Protein AF-A0A9D0YS64-F1 (afdb_monomer_lite)

Radius of gyration: 30.21 Å; chains: 1; bounding box: 90×38×91 Å

Organism: NCBI:txid2840780

Sequence (295 aa):
MKVIPRKLVALCPLLLLLLLTPKAHANMAAPANPDVGTAITFENNQELAVTSEVLDITVKGAKAEIVATYTMENTTDQQVVTSSMFLSPNVEAGNVTVLVDGQEVPVVVESYTLGDVTQIDTQDWQYVVLDGEAADVGQGQTVDTILFALEFEPHQQYDVVVSYIYRLGGYPDYDYNVKRGTLEYYLRPAALWKDFSNLTINLHLDEDMPVLQDSNLEFEKVAPRTYQYVSDTLPEENLRIEVDQSWWQELLGFFQNPYLAVYVMYFVPVIVVVVACVGGVIWMVRRMARRNKRL

Secondary structure (DSSP, 8-state):
--PPPS-SSTTHHHHHHTT---------PPPSS-----EEEETTTTTEEEEEEEEEEEEETTEEEEEEEEEEEE-SSS-EEEEEEEEESSB-TT--EEEETTEE---EEEEEEGGG--S--TT-TT---SSSS-----TT-EEEEEEEEEEE-TT-EEEEEEEEEEEPEESTT-SSS--EEEEEE--GGGGGSS-EEEEEEEEE--SSS-EEEEESS--EEEETTEEEEEESS--SS-EEEEEE--HHHHHHHHHH-TTHHHHHHHHHHHHHHHHHHHHHHHHHHHHHHHHHT--

pLDDT: mean 74.77, std 19.03, range [28.25, 97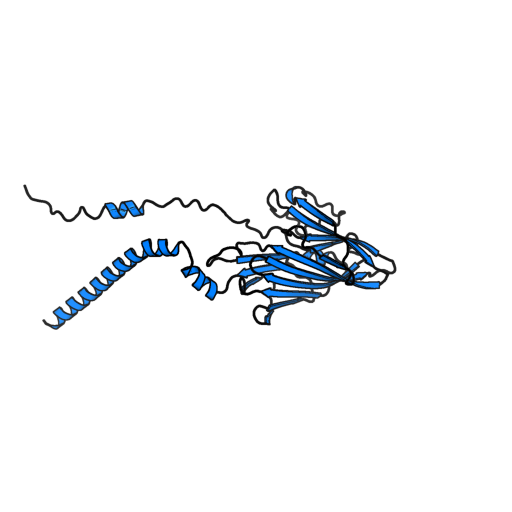.62]

Foldseek 3Di:
DDDDDPDDDPPPPVVVVVPPDPPPPPPDPFDPDLQDAKDKWKLCQEQKFFAEWEWEWADDQQKIKIKIKTKMWGQDQAKDKIKMKIKDFAFPPPFKFKAWQNHTFDKDKDKDFLVVCPDDPPNDRHDDPPDVPSPPSDGGGIIIMIMTMDIDHHGDIGMIMMIGMHGFGDASVDPFLDHKGKHWHALCSSVSHNDYFKYKYKFAYDQSFQDFPDKPADWDDPDRSITMDIDRDGDPDTIMTMTHHDPVRNVVRCVVDPCNVVCCVPVVVVVVVVCCVVVVVVVVVVVVVVVVVVD

Structure (mmCIF, N/CA/C/O backbone):
data_AF-A0A9D0YS64-F1
#
_entry.id   AF-A0A9D0YS64-F1
#
loop_
_atom_site.group_PDB
_atom_site.id
_atom_site.type_symbol
_atom_site.label_atom_id
_atom_site.label_alt_id
_atom_site.label_comp_id
_atom_site.label_asym_id
_atom_site.label_entity_id
_atom_site.label_seq_id
_atom_site.pdbx_PDB_ins_code
_atom_site.Cartn_x
_atom_site.Cartn_y
_atom_site.Cartn_z
_atom_site.occupancy
_atom_site.B_iso_or_equiv
_atom_site.auth_seq_id
_atom_site.auth_comp_id
_atom_site.auth_asym_id
_atom_site.auth_atom_id
_atom_site.pdbx_PDB_model_num
ATOM 1 N N . MET A 1 1 ? 69.508 12.550 -49.351 1.00 37.84 1 MET A N 1
ATOM 2 C CA . MET A 1 1 ? 68.112 12.843 -48.956 1.00 37.84 1 MET A CA 1
ATOM 3 C C . MET A 1 1 ? 67.198 11.768 -49.528 1.00 37.84 1 MET A C 1
ATOM 5 O O . MET A 1 1 ? 66.977 11.753 -50.730 1.00 37.84 1 MET A O 1
ATOM 9 N N . LYS A 1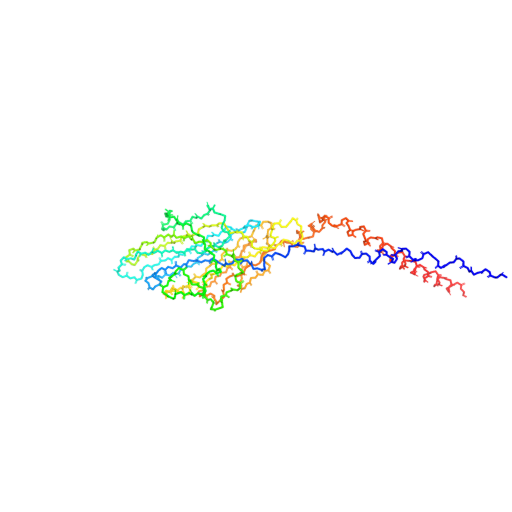 2 ? 66.735 10.822 -48.701 1.00 35.84 2 LYS A N 1
ATOM 10 C CA . LYS A 1 2 ? 65.724 9.822 -49.082 1.00 35.84 2 LYS A CA 1
ATOM 11 C C . LYS A 1 2 ? 64.439 10.138 -48.322 1.00 35.84 2 LYS A C 1
ATOM 13 O O . LYS A 1 2 ? 64.455 10.279 -47.106 1.00 35.84 2 LYS A O 1
ATOM 18 N N . VAL A 1 3 ? 63.374 10.324 -49.089 1.00 44.53 3 VAL A N 1
ATOM 19 C CA . VAL A 1 3 ? 62.043 10.751 -48.660 1.00 44.53 3 VAL A CA 1
ATOM 20 C C . VAL A 1 3 ? 61.354 9.593 -47.938 1.00 44.53 3 VAL A C 1
ATOM 22 O O . VAL A 1 3 ? 61.145 8.533 -48.522 1.00 44.53 3 VAL A O 1
ATOM 25 N N . ILE A 1 4 ? 61.021 9.800 -46.664 1.00 42.84 4 ILE A N 1
ATOM 26 C CA . ILE A 1 4 ? 60.185 8.903 -45.856 1.00 42.84 4 ILE A CA 1
ATOM 27 C C . ILE A 1 4 ? 58.713 9.150 -46.251 1.00 42.84 4 ILE A C 1
ATOM 29 O O . ILE A 1 4 ? 58.318 10.307 -46.426 1.00 42.84 4 ILE A O 1
ATOM 33 N N . PRO A 1 5 ? 57.891 8.104 -46.456 1.00 43.19 5 PRO A N 1
ATOM 34 C CA . PRO A 1 5 ? 56.574 8.242 -47.070 1.00 43.19 5 PRO A CA 1
ATOM 35 C C . PRO A 1 5 ? 55.547 8.933 -46.156 1.00 43.19 5 PRO A C 1
ATOM 37 O O . PRO A 1 5 ? 55.308 8.533 -45.018 1.00 43.19 5 PRO A O 1
ATOM 40 N N . ARG A 1 6 ? 54.862 9.936 -46.720 1.00 47.12 6 ARG A N 1
ATOM 41 C CA . ARG A 1 6 ? 53.655 10.598 -46.191 1.00 47.12 6 ARG A CA 1
ATOM 42 C C . ARG A 1 6 ? 52.454 9.635 -46.170 1.00 47.12 6 ARG A C 1
ATOM 44 O O . ARG A 1 6 ? 51.570 9.765 -47.007 1.00 47.12 6 ARG A O 1
ATOM 51 N N . LYS A 1 7 ? 52.399 8.661 -45.257 1.00 44.47 7 LYS A N 1
ATOM 52 C CA . LYS A 1 7 ? 51.166 7.880 -44.982 1.00 44.47 7 LYS A CA 1
ATOM 53 C C . LYS A 1 7 ? 51.023 7.442 -43.517 1.00 44.47 7 LYS A C 1
ATOM 55 O O . LYS A 1 7 ? 50.553 6.342 -43.262 1.00 44.47 7 LYS A O 1
ATOM 60 N N . LEU A 1 8 ? 51.400 8.283 -42.548 1.00 44.66 8 LEU A N 1
ATOM 61 C CA . LEU A 1 8 ? 51.211 7.926 -41.130 1.00 44.66 8 LEU A CA 1
ATOM 62 C C . LEU A 1 8 ? 50.774 9.061 -40.187 1.00 44.66 8 LEU A C 1
ATOM 64 O O . LEU A 1 8 ? 50.845 8.893 -38.979 1.00 44.66 8 LEU A O 1
ATOM 68 N N . VAL A 1 9 ? 50.313 10.209 -40.697 1.00 48.38 9 VAL A N 1
ATOM 69 C CA . VAL A 1 9 ? 50.021 11.382 -39.835 1.00 48.38 9 VAL A CA 1
ATOM 70 C C . VAL A 1 9 ? 48.518 11.664 -39.661 1.00 48.38 9 VAL A C 1
ATOM 72 O O . VAL A 1 9 ? 48.130 12.495 -38.852 1.00 48.38 9 VAL A O 1
ATOM 75 N N . ALA A 1 10 ? 47.629 10.933 -40.337 1.00 48.06 10 ALA A N 1
ATOM 76 C CA . ALA A 1 10 ? 46.192 11.239 -40.327 1.00 48.06 10 ALA A CA 1
ATOM 77 C C . ALA A 1 10 ? 45.352 10.450 -39.296 1.00 48.06 10 ALA A C 1
ATOM 79 O O . ALA A 1 10 ? 44.136 10.406 -39.439 1.00 48.06 10 ALA A O 1
ATOM 80 N N . LEU A 1 11 ? 45.960 9.820 -38.279 1.00 45.41 11 LEU A N 1
ATOM 81 C CA . LEU A 1 11 ? 45.221 9.005 -37.294 1.00 45.41 11 LEU A CA 1
ATOM 82 C C . LEU A 1 11 ? 45.101 9.632 -35.890 1.00 45.41 11 LEU A C 1
ATOM 84 O O . LEU A 1 11 ? 44.469 9.046 -35.019 1.00 45.41 11 LEU A O 1
ATOM 88 N N . CYS A 1 12 ? 45.696 10.805 -35.653 1.00 47.75 12 CYS A N 1
ATOM 89 C CA . CYS A 1 12 ? 45.813 11.367 -34.301 1.00 47.75 12 CYS A CA 1
ATOM 90 C C . CYS A 1 12 ? 44.667 12.286 -33.807 1.00 47.75 12 CYS A C 1
ATOM 92 O O . CYS A 1 12 ? 44.491 12.358 -32.594 1.00 47.75 12 CYS A O 1
ATOM 94 N N . PRO A 1 13 ? 43.843 12.966 -34.639 1.00 49.25 13 PRO A N 1
ATOM 95 C CA . PRO A 1 13 ? 42.818 13.856 -34.082 1.00 49.25 13 PRO A CA 1
ATOM 96 C C . PRO A 1 13 ? 41.557 13.113 -33.608 1.00 49.25 13 PRO A C 1
ATOM 98 O O . PRO A 1 13 ? 40.847 13.623 -32.749 1.00 49.25 13 PRO A O 1
ATOM 101 N N . LEU A 1 14 ? 41.289 11.898 -34.109 1.00 46.91 14 LEU A N 1
ATOM 102 C CA . LEU A 1 14 ? 40.100 11.123 -33.724 1.00 46.91 14 LEU A CA 1
ATOM 103 C C . LEU A 1 14 ? 40.270 10.414 -32.366 1.00 46.91 14 LEU A C 1
ATOM 105 O O . LEU A 1 14 ? 39.301 10.246 -31.634 1.00 46.91 14 LEU A O 1
ATOM 109 N N . LEU A 1 15 ? 41.505 10.037 -32.009 1.00 48.47 15 LEU A N 1
ATOM 110 C CA . LEU A 1 15 ? 41.805 9.365 -30.739 1.00 48.47 15 LEU A CA 1
ATOM 111 C C . LEU A 1 15 ? 41.743 10.332 -29.539 1.00 48.47 15 LEU A C 1
ATOM 113 O O . LEU A 1 15 ? 41.432 9.911 -28.431 1.00 48.47 15 LEU A O 1
ATOM 117 N N . LEU A 1 16 ? 41.996 11.629 -29.761 1.00 46.50 16 LEU A N 1
ATOM 118 C CA . LEU A 1 16 ? 41.930 12.653 -28.710 1.00 46.50 16 LEU A CA 1
ATOM 119 C C . LEU A 1 16 ? 40.485 13.048 -28.349 1.00 46.50 16 LEU A C 1
ATOM 121 O O . LEU A 1 16 ? 40.222 13.413 -27.208 1.00 46.50 16 LEU A O 1
ATOM 125 N N . LEU A 1 17 ? 39.545 12.933 -29.294 1.00 49.62 17 LEU A N 1
ATOM 126 C CA . LEU A 1 17 ? 38.114 13.191 -29.071 1.00 49.62 17 LEU A CA 1
ATOM 127 C C . LEU A 1 17 ? 37.427 12.094 -28.236 1.00 49.62 17 LEU A C 1
ATOM 129 O O . LEU A 1 17 ? 36.426 12.372 -27.588 1.00 49.62 17 LEU A O 1
ATOM 133 N N . LEU A 1 18 ? 37.992 10.881 -28.190 1.00 48.09 18 LEU A N 1
ATOM 134 C CA . LEU A 1 18 ? 37.511 9.766 -27.357 1.00 48.09 18 LEU A CA 1
ATOM 135 C C . LEU A 1 18 ? 37.956 9.856 -25.885 1.00 48.09 18 LEU A C 1
ATOM 137 O O . LEU A 1 18 ? 37.444 9.115 -25.052 1.00 48.09 18 LEU A O 1
ATOM 141 N N . LEU A 1 19 ? 38.892 10.754 -25.554 1.00 46.44 19 LEU A N 1
ATOM 142 C CA . LEU A 1 19 ? 39.379 10.967 -24.182 1.00 46.44 19 LEU A CA 1
ATOM 143 C C . LEU A 1 19 ? 38.626 12.081 -23.438 1.00 46.44 19 LEU A C 1
ATOM 145 O O . LEU A 1 19 ? 38.866 12.300 -22.252 1.00 46.44 19 LEU A O 1
ATOM 149 N N . LEU A 1 20 ? 37.696 12.768 -24.104 1.00 45.28 20 LEU A N 1
ATOM 150 C CA . LEU A 1 20 ? 36.768 13.694 -23.462 1.00 45.28 20 LEU A CA 1
ATOM 151 C C . LEU A 1 20 ? 35.551 12.907 -22.971 1.00 45.28 20 LEU A C 1
ATOM 153 O O . LEU A 1 20 ? 34.475 12.976 -23.556 1.00 45.28 20 LEU A O 1
ATOM 157 N N . THR A 1 21 ? 35.714 12.139 -21.895 1.00 47.59 21 THR A N 1
ATOM 158 C CA . THR A 1 21 ? 34.555 11.668 -21.130 1.00 47.59 21 THR A CA 1
ATOM 159 C C . THR A 1 21 ? 33.897 12.902 -20.511 1.00 47.59 21 THR A C 1
ATOM 161 O O . THR A 1 21 ? 34.542 13.547 -19.674 1.00 47.59 21 THR A O 1
ATOM 164 N N . PRO A 1 22 ? 32.658 13.284 -20.871 1.00 44.75 22 PRO A N 1
ATOM 165 C CA . PRO A 1 22 ? 31.942 14.229 -20.037 1.00 44.75 22 PRO A CA 1
ATOM 166 C C . PRO A 1 22 ? 31.836 13.587 -18.652 1.00 44.75 22 PRO A C 1
ATOM 168 O O . PRO A 1 22 ? 31.345 12.465 -18.519 1.00 44.75 22 PRO A O 1
ATOM 171 N N . LYS A 1 23 ? 32.334 14.271 -17.616 1.00 37.97 23 LYS A N 1
ATOM 172 C CA . LYS A 1 23 ? 31.928 13.962 -16.246 1.00 37.97 23 LYS A CA 1
ATOM 173 C C . LYS A 1 23 ? 30.443 14.291 -16.172 1.00 37.97 23 LYS A C 1
ATOM 175 O O . LYS A 1 23 ? 30.070 15.432 -15.918 1.00 37.97 23 LYS A O 1
ATOM 180 N N . ALA A 1 24 ? 29.605 13.313 -16.495 1.00 35.53 24 ALA A N 1
ATOM 181 C CA . ALA A 1 24 ? 28.194 13.380 -16.193 1.00 35.53 24 ALA A CA 1
ATOM 182 C C . ALA A 1 24 ? 28.091 13.389 -14.667 1.00 35.53 24 ALA A C 1
ATOM 184 O O . ALA A 1 24 ? 28.320 12.378 -14.007 1.00 35.53 24 ALA A O 1
ATOM 185 N N . HIS A 1 25 ? 27.822 14.561 -14.103 1.00 36.47 25 HIS A N 1
ATOM 186 C CA . HIS A 1 25 ? 27.234 14.635 -12.781 1.00 36.47 25 HIS A CA 1
ATOM 187 C C . HIS A 1 25 ? 25.803 14.118 -12.934 1.00 36.47 25 HIS A C 1
ATOM 189 O O . HIS A 1 25 ? 24.926 14.849 -13.387 1.00 36.47 25 HIS A O 1
ATOM 195 N N . ALA A 1 26 ? 25.586 12.837 -12.641 1.00 28.25 26 ALA A N 1
ATOM 196 C CA . ALA A 1 26 ? 24.250 12.337 -12.362 1.00 28.25 26 ALA A CA 1
ATOM 197 C C . ALA A 1 26 ? 23.851 12.915 -11.000 1.00 28.25 26 ALA A C 1
ATOM 199 O O . ALA A 1 26 ? 24.221 12.389 -9.954 1.00 28.25 26 ALA A O 1
ATOM 200 N N . ASN A 1 27 ? 23.195 14.071 -11.025 1.00 36.97 27 ASN A N 1
ATOM 201 C CA . ASN A 1 27 ? 22.468 14.576 -9.872 1.00 36.97 27 ASN A CA 1
ATOM 202 C C . ASN A 1 27 ? 21.073 13.943 -9.887 1.00 36.97 27 ASN A C 1
ATOM 204 O O . ASN A 1 27 ? 20.483 13.809 -10.956 1.00 36.97 27 ASN A O 1
ATOM 208 N N . MET A 1 28 ? 20.573 13.643 -8.686 1.00 28.25 28 MET A N 1
ATOM 209 C CA . MET A 1 28 ? 19.304 12.983 -8.345 1.00 28.25 28 MET A CA 1
ATOM 210 C C . MET A 1 28 ? 19.379 11.453 -8.299 1.00 28.25 28 MET A C 1
ATOM 212 O O . MET A 1 28 ? 18.802 10.748 -9.118 1.00 28.25 28 MET A O 1
ATOM 216 N N . ALA A 1 29 ? 20.057 10.936 -7.269 1.00 33.53 29 ALA A N 1
ATOM 217 C CA . ALA A 1 29 ? 19.577 9.710 -6.643 1.00 33.53 29 ALA A CA 1
ATOM 218 C C . ALA A 1 29 ? 18.178 10.016 -6.078 1.00 33.53 29 ALA A C 1
ATOM 220 O O . ALA A 1 29 ? 18.026 10.985 -5.331 1.00 33.53 29 ALA A O 1
ATOM 221 N N . ALA A 1 30 ? 17.164 9.265 -6.504 1.00 40.69 30 ALA A N 1
ATOM 222 C CA . ALA A 1 30 ? 15.847 9.300 -5.876 1.00 40.69 30 ALA A CA 1
ATOM 223 C C . ALA A 1 30 ? 15.961 8.821 -4.412 1.00 40.69 30 ALA A C 1
ATOM 225 O O . ALA A 1 30 ? 16.895 8.065 -4.113 1.00 40.69 30 ALA A O 1
ATOM 226 N N . PRO A 1 31 ? 15.056 9.238 -3.505 1.00 42.88 31 PRO A N 1
ATOM 227 C CA . PRO A 1 31 ? 14.930 8.604 -2.194 1.00 42.88 31 PRO A CA 1
ATOM 228 C C . PRO A 1 31 ? 14.814 7.087 -2.384 1.00 42.88 31 PRO A C 1
ATOM 230 O O . PRO A 1 31 ? 14.070 6.627 -3.250 1.00 42.88 31 PRO A O 1
ATOM 233 N N . ALA A 1 32 ? 15.634 6.325 -1.658 1.00 40.97 32 ALA A N 1
ATOM 234 C CA . ALA A 1 32 ? 15.800 4.891 -1.890 1.00 40.97 32 ALA A CA 1
ATOM 235 C C . ALA A 1 32 ? 14.594 4.059 -1.432 1.00 40.97 32 ALA A C 1
ATOM 237 O O . ALA A 1 32 ? 14.405 2.962 -1.949 1.00 40.97 32 ALA A O 1
ATOM 238 N N . ASN A 1 33 ? 13.786 4.583 -0.509 1.00 51.97 33 ASN A N 1
ATOM 239 C CA . ASN A 1 33 ? 12.656 3.874 0.067 1.00 51.97 33 ASN A CA 1
ATOM 240 C C . ASN A 1 33 ? 11.353 4.611 -0.274 1.00 51.97 33 ASN A C 1
ATOM 242 O O . ASN A 1 33 ? 11.336 5.844 -0.293 1.00 51.97 33 ASN A O 1
ATOM 246 N N . PRO A 1 34 ? 10.261 3.896 -0.587 1.00 50.53 34 PRO A N 1
ATOM 247 C CA . PRO A 1 34 ? 8.929 4.477 -0.505 1.00 50.53 34 PRO A CA 1
ATOM 248 C C . PRO A 1 34 ? 8.700 4.812 0.970 1.00 50.53 34 PRO A C 1
ATOM 250 O O . PRO A 1 34 ? 8.520 3.942 1.813 1.00 50.53 34 PRO A O 1
ATOM 253 N N . ASP A 1 35 ? 8.872 6.086 1.290 1.00 55.19 35 ASP A N 1
ATOM 254 C CA . ASP A 1 35 ? 9.015 6.535 2.664 1.00 55.19 35 ASP A CA 1
ATOM 255 C C . ASP A 1 35 ? 7.736 6.227 3.464 1.00 55.19 35 ASP A C 1
ATOM 257 O O . ASP A 1 35 ? 6.720 6.884 3.269 1.00 55.19 35 ASP A O 1
ATOM 261 N N . VAL A 1 36 ? 7.854 5.230 4.360 1.00 53.31 36 VAL A N 1
ATOM 262 C CA . VAL A 1 36 ? 7.018 4.904 5.537 1.00 53.31 36 VAL A CA 1
ATOM 263 C C . VAL A 1 36 ? 5.635 4.335 5.205 1.00 53.31 36 VAL A C 1
ATOM 265 O O . VAL A 1 36 ? 4.771 5.057 4.765 1.00 53.31 36 VAL A O 1
ATOM 268 N N . GLY A 1 37 ? 5.364 3.053 5.453 1.00 53.59 37 GLY A N 1
ATOM 269 C CA . GLY A 1 37 ? 4.057 2.429 5.156 1.00 53.59 37 GLY A CA 1
ATOM 270 C C . GLY A 1 37 ? 2.832 2.996 5.912 1.00 53.59 37 GLY A C 1
ATOM 271 O O . GLY A 1 37 ? 2.940 3.830 6.810 1.00 53.59 37 GLY A O 1
ATOM 272 N N . THR A 1 38 ? 1.640 2.500 5.564 1.00 59.66 38 THR A N 1
ATOM 273 C CA . THR A 1 38 ? 0.318 2.938 6.080 1.00 59.66 38 THR A CA 1
ATOM 274 C C . THR A 1 38 ? -0.363 1.887 6.968 1.00 59.66 38 THR A C 1
ATOM 276 O O . THR A 1 38 ? -0.262 0.710 6.635 1.00 59.66 38 THR A O 1
ATOM 279 N N . ALA A 1 39 ? -1.080 2.272 8.038 1.00 61.22 39 ALA A N 1
ATOM 280 C CA . ALA A 1 39 ? -1.885 1.359 8.886 1.00 61.22 39 ALA A CA 1
ATOM 281 C C . ALA A 1 39 ? -2.755 2.076 9.940 1.00 61.22 39 ALA A C 1
ATOM 283 O O . ALA A 1 39 ? -2.408 3.186 10.334 1.00 61.22 39 ALA A O 1
ATOM 284 N N . ILE A 1 40 ? -3.821 1.437 10.466 1.00 59.88 40 ILE A N 1
ATOM 285 C CA . ILE A 1 40 ? -4.561 1.943 11.650 1.00 59.88 40 ILE A CA 1
ATOM 286 C C . ILE A 1 40 ? -4.032 1.330 12.970 1.00 59.88 40 ILE A C 1
ATOM 288 O O . ILE A 1 40 ? -3.778 0.126 13.037 1.00 59.88 40 ILE A O 1
ATOM 292 N N . THR A 1 41 ? -3.925 2.142 14.030 1.00 65.62 41 THR A N 1
ATOM 293 C CA . THR A 1 41 ? -3.677 1.763 15.437 1.00 65.62 41 THR A CA 1
ATOM 294 C C . THR A 1 41 ? -4.732 2.364 16.393 1.00 65.62 41 THR A C 1
ATOM 296 O O . THR A 1 41 ? -5.380 3.359 16.055 1.00 65.62 41 THR A O 1
ATOM 299 N N . PHE A 1 42 ? -4.930 1.767 17.585 1.00 63.94 42 PHE A N 1
ATOM 300 C CA . PHE A 1 42 ? -5.968 2.168 18.559 1.00 63.94 42 PHE A CA 1
ATOM 301 C C . PHE A 1 42 ? -5.466 2.121 19.997 1.00 63.94 42 PHE A C 1
ATOM 303 O O . PHE A 1 42 ? -4.553 1.371 20.340 1.00 63.94 42 PHE A O 1
ATOM 310 N N . GLU A 1 43 ? -6.130 2.882 20.862 1.00 59.41 43 GLU A N 1
ATOM 311 C CA . GLU A 1 43 ? -5.865 2.886 22.301 1.00 59.41 43 GLU A CA 1
ATOM 312 C C . GLU A 1 43 ? -6.271 1.566 22.981 1.00 59.41 43 GLU A C 1
ATOM 314 O O . GLU A 1 43 ? -5.541 1.060 23.833 1.00 59.41 43 GLU A O 1
ATOM 319 N N . ASN A 1 44 ? -7.381 0.947 22.553 1.00 60.47 44 ASN A N 1
ATOM 320 C CA . ASN A 1 44 ? -7.979 -0.226 23.210 1.00 60.47 44 ASN A CA 1
ATOM 321 C C . ASN A 1 44 ? -7.954 -1.508 22.344 1.00 60.47 44 ASN A C 1
ATOM 323 O O . ASN A 1 44 ? -8.969 -2.191 22.190 1.00 60.47 44 ASN A O 1
ATOM 327 N N . ASN A 1 45 ? -6.784 -1.890 21.816 1.00 64.94 45 ASN A N 1
ATOM 328 C CA . ASN A 1 45 ? -6.599 -3.041 20.897 1.00 64.94 45 ASN A CA 1
ATOM 329 C C . ASN A 1 45 ? -7.059 -4.415 21.438 1.00 64.94 45 ASN A C 1
ATOM 331 O O . ASN A 1 45 ? -7.147 -5.385 20.687 1.00 64.94 45 ASN A O 1
ATOM 335 N N . GLN A 1 46 ? -7.300 -4.523 22.749 1.00 71.12 46 GLN A N 1
ATOM 336 C CA . GLN A 1 46 ? -7.728 -5.756 23.423 1.00 71.12 46 GLN A CA 1
ATOM 337 C C . GLN A 1 46 ? -9.256 -5.871 23.570 1.00 71.12 46 GLN A C 1
ATOM 339 O O . GLN A 1 46 ? -9.763 -6.949 23.886 1.00 71.12 46 GLN A O 1
ATOM 344 N N . GLU A 1 47 ? -9.991 -4.773 23.379 1.00 77.81 47 GLU A N 1
ATOM 345 C CA . GLU A 1 47 ? -11.453 -4.721 23.532 1.00 77.81 47 GLU A CA 1
ATOM 346 C C . GLU A 1 47 ? -12.167 -4.880 22.182 1.00 77.81 47 GLU A C 1
ATOM 348 O O . GLU A 1 47 ? -13.239 -5.491 22.103 1.00 77.81 47 GLU A O 1
ATOM 353 N N . LEU A 1 48 ? -11.526 -4.400 21.114 1.00 81.00 48 LEU A N 1
ATOM 354 C CA . LEU A 1 48 ? -12.001 -4.486 19.738 1.00 81.00 48 LEU A CA 1
ATOM 355 C C . LEU A 1 48 ? -11.276 -5.598 18.968 1.00 81.00 48 LEU A C 1
ATOM 357 O O . LEU A 1 48 ? -10.074 -5.808 19.135 1.00 81.00 48 LEU A O 1
ATOM 361 N N . ALA A 1 49 ? -12.009 -6.290 18.100 1.00 82.69 49 ALA A N 1
ATOM 362 C CA . ALA A 1 49 ? -11.465 -7.246 17.141 1.00 82.69 49 ALA A CA 1
ATOM 363 C C . ALA A 1 49 ? -11.568 -6.691 15.714 1.00 82.69 49 ALA A C 1
ATOM 365 O O . ALA A 1 49 ? -12.577 -6.076 15.363 1.00 82.69 49 ALA A O 1
ATOM 366 N N . VAL A 1 50 ? -10.556 -6.954 14.879 1.00 83.38 50 VAL A N 1
ATOM 367 C CA . VAL A 1 50 ? -10.619 -6.720 13.427 1.00 83.38 50 VAL A CA 1
ATOM 368 C C . VAL A 1 50 ? -10.843 -8.056 12.754 1.00 83.38 50 VAL A C 1
ATOM 370 O O . VAL A 1 50 ? -9.931 -8.843 12.533 1.00 83.38 50 VAL A O 1
ATOM 373 N N . THR A 1 51 ? -12.092 -8.334 12.421 1.00 86.06 51 THR A N 1
ATOM 374 C CA . THR A 1 51 ? -12.465 -9.624 11.832 1.00 86.06 51 THR A CA 1
ATOM 375 C C . THR A 1 51 ? -12.004 -9.746 10.378 1.00 86.06 51 THR A C 1
ATOM 377 O O . THR A 1 51 ? -11.659 -10.840 9.928 1.00 86.06 51 THR A O 1
ATOM 380 N N . SER A 1 52 ? -11.916 -8.631 9.650 1.00 88.25 52 SER A N 1
ATOM 381 C CA . SER A 1 52 ? -11.357 -8.603 8.300 1.00 88.25 52 SER A CA 1
ATOM 382 C C . SER A 1 52 ? -10.829 -7.235 7.897 1.00 88.25 52 SER A C 1
ATOM 384 O O . SER A 1 52 ? -11.358 -6.209 8.322 1.00 88.25 52 SER A O 1
ATOM 386 N N . GLU A 1 53 ? -9.839 -7.245 7.009 1.00 89.88 53 GLU A N 1
ATOM 387 C CA . GLU A 1 53 ? -9.358 -6.087 6.263 1.00 89.88 53 GLU A CA 1
ATOM 388 C C . GLU A 1 53 ? -9.503 -6.350 4.757 1.00 89.88 53 GLU A C 1
ATOM 390 O O . GLU A 1 53 ? -9.059 -7.380 4.235 1.00 89.88 53 GLU A O 1
ATOM 395 N N . VAL A 1 54 ? -10.128 -5.408 4.054 1.00 93.31 54 VAL A N 1
ATOM 396 C CA . VAL A 1 54 ? -10.171 -5.364 2.591 1.00 93.31 54 VAL A CA 1
ATOM 397 C C . VAL A 1 54 ? -9.451 -4.107 2.133 1.00 93.31 54 VAL A C 1
ATOM 399 O O . VAL A 1 54 ? -9.874 -2.994 2.437 1.00 93.31 54 VAL A O 1
ATOM 402 N N . LEU A 1 55 ? -8.357 -4.295 1.404 1.00 93.12 55 LEU A N 1
ATOM 403 C CA . LEU A 1 55 ? -7.519 -3.234 0.875 1.00 93.12 55 LEU A CA 1
ATOM 404 C C . LEU A 1 55 ? -7.701 -3.136 -0.641 1.00 93.12 55 LEU A C 1
ATOM 406 O O . LEU A 1 55 ? -7.173 -3.953 -1.396 1.00 93.12 55 LEU A O 1
ATOM 410 N N . ASP A 1 56 ? -8.427 -2.121 -1.093 1.00 96.19 56 ASP A N 1
ATOM 411 C CA . ASP A 1 56 ? -8.601 -1.811 -2.507 1.00 96.19 56 ASP A CA 1
ATOM 412 C C . ASP A 1 56 ? -7.595 -0.735 -2.937 1.00 96.19 56 ASP A C 1
ATOM 414 O O . ASP A 1 56 ? -7.641 0.411 -2.490 1.00 96.19 56 ASP A O 1
ATOM 418 N N . ILE A 1 57 ? -6.681 -1.104 -3.833 1.00 95.06 57 ILE A N 1
ATOM 419 C CA . ILE A 1 57 ? -5.619 -0.248 -4.367 1.00 95.06 57 ILE A CA 1
ATOM 420 C C . ILE A 1 57 ? -5.878 -0.027 -5.853 1.00 95.06 57 ILE A C 1
ATOM 422 O O . ILE A 1 57 ? -5.796 -0.955 -6.657 1.00 95.06 57 ILE A O 1
ATOM 426 N N . THR A 1 58 ? -6.136 1.217 -6.245 1.00 96.00 58 THR A N 1
ATOM 427 C CA . THR A 1 58 ? -6.306 1.604 -7.650 1.00 96.00 58 THR A CA 1
ATOM 428 C C . THR A 1 58 ? -5.201 2.555 -8.081 1.00 96.00 58 THR A C 1
ATOM 430 O O . THR A 1 58 ? -5.234 3.746 -7.778 1.00 96.00 58 THR A O 1
ATOM 433 N N . VAL A 1 59 ? -4.229 2.041 -8.831 1.00 93.50 59 VAL A N 1
ATOM 434 C CA . VAL A 1 59 ? -3.134 2.829 -9.404 1.00 93.50 59 VAL A CA 1
ATOM 435 C C . VAL A 1 59 ? -3.645 3.670 -10.574 1.00 93.50 59 VAL A C 1
ATOM 437 O O . VAL A 1 59 ? -4.307 3.152 -11.470 1.00 93.50 59 VAL A O 1
ATOM 440 N N . LYS A 1 60 ? -3.319 4.966 -10.563 1.00 91.06 60 LYS A N 1
ATOM 441 C CA . LYS A 1 60 ? -3.584 5.962 -11.610 1.00 91.06 60 LYS A CA 1
ATOM 442 C C . LYS A 1 60 ? -2.312 6.779 -11.861 1.00 91.06 60 LYS A C 1
ATOM 444 O O . LYS A 1 60 ? -2.025 7.741 -11.142 1.00 91.06 60 LYS A O 1
ATOM 449 N N . GLY A 1 61 ? -1.530 6.386 -12.862 1.00 87.62 61 GLY A N 1
ATOM 450 C CA . GLY A 1 61 ? -0.231 6.970 -13.177 1.00 87.62 61 GLY A CA 1
ATOM 451 C C . GLY A 1 61 ? 0.716 6.923 -11.977 1.00 87.62 61 GLY A C 1
ATOM 452 O O . GLY A 1 61 ? 1.108 5.854 -11.521 1.00 87.62 61 GLY A O 1
ATOM 453 N N . ALA A 1 62 ? 1.082 8.094 -11.455 1.00 87.06 62 ALA A N 1
ATOM 454 C CA . ALA A 1 62 ? 1.995 8.240 -10.317 1.00 87.06 62 ALA A CA 1
ATOM 455 C C . ALA A 1 62 ? 1.337 8.183 -8.933 1.00 87.06 62 ALA A C 1
ATOM 457 O O . ALA A 1 62 ? 2.009 8.377 -7.916 1.00 87.06 62 ALA A O 1
ATOM 458 N N . LYS A 1 63 ? 0.028 7.948 -8.874 1.00 89.38 63 LYS A N 1
ATOM 459 C CA . LYS A 1 63 ? -0.740 7.912 -7.630 1.00 89.38 63 LYS A CA 1
ATOM 460 C C . LYS A 1 63 ? -1.496 6.596 -7.509 1.00 89.38 63 LYS A C 1
ATOM 462 O O . LYS A 1 63 ? -1.733 5.919 -8.505 1.00 89.38 63 LYS A O 1
ATOM 467 N N . ALA A 1 64 ? -1.904 6.259 -6.297 1.00 89.88 64 ALA A N 1
ATOM 468 C CA . ALA A 1 64 ? -2.853 5.197 -6.019 1.00 89.88 64 ALA A CA 1
ATOM 469 C C . ALA A 1 64 ? -3.986 5.745 -5.148 1.00 89.88 64 ALA A C 1
ATOM 471 O O . ALA A 1 64 ? -3.739 6.426 -4.158 1.00 89.88 64 ALA A O 1
ATOM 472 N N . GLU A 1 65 ? -5.226 5.465 -5.525 1.00 92.75 65 GLU A N 1
ATOM 473 C CA . GLU A 1 65 ? -6.370 5.590 -4.624 1.00 92.75 65 GLU A CA 1
ATOM 474 C C . GLU A 1 65 ? -6.402 4.334 -3.759 1.00 92.75 65 GLU A C 1
ATOM 476 O O . GLU A 1 65 ? -6.462 3.226 -4.296 1.00 92.75 65 GLU A O 1
ATOM 481 N N . ILE A 1 66 ? -6.315 4.510 -2.444 1.00 90.88 66 ILE A N 1
ATOM 482 C CA . ILE A 1 66 ? -6.341 3.415 -1.480 1.00 90.88 66 ILE A CA 1
ATOM 483 C C . ILE A 1 66 ? -7.617 3.532 -0.658 1.00 90.88 66 ILE A C 1
ATOM 485 O O . ILE A 1 66 ? -7.912 4.597 -0.113 1.00 90.88 66 ILE A O 1
ATOM 489 N N . VAL A 1 67 ? -8.356 2.429 -0.574 1.00 93.81 67 VAL A N 1
ATOM 490 C CA . VAL A 1 67 ? -9.523 2.265 0.290 1.00 93.81 67 VAL A CA 1
ATOM 491 C C . VAL A 1 67 ? -9.270 1.054 1.177 1.00 93.81 67 VAL A C 1
ATOM 493 O O . VAL A 1 67 ? -9.257 -0.078 0.703 1.00 93.81 67 VAL A O 1
ATOM 496 N N . ALA A 1 68 ? -9.037 1.300 2.461 1.00 91.25 68 ALA A N 1
ATOM 497 C CA . ALA A 1 68 ? -8.878 0.262 3.468 1.00 91.25 68 ALA A CA 1
ATOM 498 C C . ALA A 1 68 ? -10.182 0.141 4.262 1.00 91.25 68 ALA A C 1
ATOM 500 O O . ALA A 1 68 ? -10.618 1.102 4.896 1.00 91.25 68 ALA A O 1
ATOM 501 N N . THR A 1 69 ? -10.818 -1.024 4.197 1.00 93.19 69 THR A N 1
ATOM 502 C CA . THR A 1 69 ? -12.059 -1.336 4.910 1.00 93.19 69 THR A CA 1
ATOM 503 C C . THR A 1 69 ? -11.769 -2.339 6.010 1.00 93.19 69 THR A C 1
ATOM 505 O O . THR A 1 69 ? -11.330 -3.452 5.732 1.00 93.19 69 THR A O 1
ATOM 508 N N . TYR A 1 70 ? -12.053 -1.956 7.248 1.00 90.00 70 TYR A N 1
ATOM 509 C CA . TYR A 1 70 ? -11.871 -2.779 8.434 1.00 90.00 70 TYR A CA 1
ATOM 510 C C . TYR A 1 70 ? -13.230 -3.147 9.001 1.00 90.00 70 TYR A C 1
ATOM 512 O O . TYR A 1 70 ? -13.987 -2.271 9.415 1.00 90.00 70 TYR A O 1
ATOM 520 N N . THR A 1 71 ? -13.526 -4.439 9.066 1.00 91.38 71 THR A N 1
ATOM 521 C CA . THR A 1 71 ? -14.726 -4.921 9.746 1.00 91.38 71 THR A CA 1
ATOM 522 C C . THR A 1 71 ? -14.393 -5.155 11.210 1.00 91.38 71 THR A C 1
ATOM 524 O O . THR A 1 71 ? -13.661 -6.088 11.561 1.00 91.38 71 THR A O 1
ATOM 527 N N . MET A 1 72 ? -14.939 -4.298 12.064 1.00 89.06 72 MET A N 1
ATOM 528 C CA . MET A 1 72 ? -14.585 -4.215 13.475 1.00 89.06 72 MET A CA 1
ATOM 529 C C . MET A 1 72 ? -15.743 -4.649 14.364 1.00 89.06 72 MET A C 1
ATOM 531 O O . MET A 1 72 ? -16.895 -4.344 14.066 1.00 89.06 72 MET A O 1
ATOM 535 N N . GLU A 1 73 ? -15.430 -5.327 15.467 1.00 90.62 73 GLU A N 1
ATOM 536 C CA . GLU A 1 73 ? -16.404 -5.790 16.458 1.00 90.62 73 GLU A CA 1
ATOM 537 C C . GLU A 1 73 ? -15.963 -5.417 17.877 1.00 90.62 73 GLU A C 1
ATOM 539 O O . GLU A 1 73 ? -14.817 -5.653 18.272 1.00 90.62 73 GLU A O 1
ATOM 544 N N . ASN A 1 74 ? -16.890 -4.884 18.672 1.00 91.94 74 ASN A N 1
ATOM 545 C CA . ASN A 1 74 ? -16.708 -4.776 20.115 1.00 91.94 74 ASN A CA 1
ATOM 546 C C . ASN A 1 74 ? -16.989 -6.118 20.784 1.00 91.94 74 ASN A C 1
ATOM 548 O O . ASN A 1 74 ? -18.131 -6.549 20.880 1.00 91.94 74 ASN A O 1
ATOM 552 N N . THR A 1 75 ? -15.945 -6.748 21.315 1.00 88.31 75 THR A N 1
ATOM 553 C CA . THR A 1 75 ? -16.039 -8.095 21.899 1.00 88.31 75 THR A CA 1
ATOM 554 C C . THR A 1 75 ? -16.445 -8.104 23.377 1.00 88.31 75 THR A C 1
ATOM 556 O O . THR A 1 75 ? -16.328 -9.131 24.053 1.00 88.31 75 THR A O 1
ATOM 559 N N . THR A 1 76 ? -16.860 -6.955 23.913 1.00 90.69 76 THR A N 1
ATOM 560 C CA . THR A 1 76 ? -17.147 -6.759 25.336 1.00 90.69 76 THR A CA 1
ATOM 561 C C . THR A 1 76 ? -18.639 -6.542 25.602 1.00 90.69 76 THR A C 1
ATOM 563 O O . THR A 1 76 ? -19.410 -6.160 24.724 1.00 90.69 76 THR A O 1
ATOM 566 N N . ASP A 1 77 ? -19.050 -6.746 26.857 1.00 93.69 77 ASP A N 1
ATOM 567 C CA . ASP A 1 77 ? -20.414 -6.462 27.331 1.00 93.69 77 ASP A CA 1
ATOM 568 C C . ASP A 1 77 ? -20.641 -4.974 27.669 1.00 93.69 77 ASP A C 1
ATOM 570 O O . ASP A 1 77 ? -21.675 -4.609 28.237 1.00 93.69 77 ASP A O 1
ATOM 574 N N . GLN A 1 78 ? -19.664 -4.110 27.387 1.00 93.06 78 GLN A N 1
ATOM 575 C CA . GLN A 1 78 ? -19.692 -2.686 27.710 1.00 93.06 78 GLN A CA 1
ATOM 576 C C . GLN A 1 78 ? -19.514 -1.848 26.448 1.00 93.06 78 GLN A C 1
ATOM 578 O O . GLN A 1 78 ? -19.003 -2.315 25.434 1.00 93.06 78 GLN A O 1
ATOM 583 N N . GLN A 1 79 ? -19.978 -0.602 26.505 1.00 92.50 79 GLN A N 1
ATOM 584 C CA . GLN A 1 79 ? -19.721 0.354 25.438 1.00 92.50 79 GLN A CA 1
ATOM 585 C C . GLN A 1 79 ? -18.220 0.667 25.398 1.00 92.50 79 GLN A C 1
ATOM 587 O O . GLN A 1 79 ? -17.620 0.923 26.445 1.00 92.50 79 GLN A O 1
ATOM 592 N N . VAL A 1 80 ? -17.638 0.668 24.200 1.00 89.19 80 VAL A N 1
ATOM 593 C CA . VAL A 1 80 ? -16.234 1.024 23.970 1.00 89.19 80 VAL A CA 1
ATOM 594 C C . VAL A 1 80 ? -16.190 2.329 23.188 1.00 89.19 80 VAL A C 1
ATOM 596 O O . VAL A 1 80 ? -16.756 2.432 22.102 1.00 89.19 80 VAL A O 1
ATOM 599 N N . VAL A 1 81 ? -15.499 3.323 23.743 1.00 88.44 81 VAL A N 1
ATOM 600 C CA . VAL A 1 81 ? -15.191 4.593 23.075 1.00 88.44 81 VAL A CA 1
ATOM 601 C C . VAL A 1 81 ? -13.680 4.705 23.016 1.00 88.44 81 VAL A C 1
ATOM 603 O O . VAL A 1 81 ? -13.021 4.642 24.054 1.00 88.44 81 VAL A O 1
ATOM 606 N N . THR A 1 82 ? -13.121 4.841 21.818 1.00 84.12 82 THR A N 1
ATOM 607 C CA . THR A 1 82 ? -11.669 4.823 21.632 1.00 84.12 82 THR A CA 1
ATOM 608 C C . THR A 1 82 ? -11.215 5.812 20.568 1.00 84.12 82 THR A C 1
ATOM 610 O O . THR A 1 82 ? -11.938 6.108 19.611 1.00 84.12 82 THR A O 1
ATOM 613 N N . SER A 1 83 ? -10.003 6.331 20.747 1.00 81.44 83 SER A N 1
ATOM 614 C CA . SER A 1 83 ? -9.314 7.101 19.717 1.00 81.44 83 SER A CA 1
ATOM 615 C C . SER A 1 83 ? -8.579 6.150 18.779 1.00 81.44 83 SER A C 1
ATOM 617 O O . SER A 1 83 ? -7.998 5.152 19.207 1.00 81.44 83 SER A O 1
ATOM 619 N N . SER A 1 84 ? -8.611 6.480 17.494 1.00 80.00 84 SER A N 1
ATOM 620 C CA . SER A 1 84 ? -8.006 5.705 16.413 1.00 80.00 84 SER A CA 1
ATOM 621 C C . SER A 1 84 ? -7.052 6.595 15.635 1.00 80.00 84 SER A C 1
ATOM 623 O O . SER A 1 84 ? -7.322 7.786 15.461 1.00 80.00 84 SER A O 1
ATOM 625 N N . MET A 1 85 ? -5.953 6.024 15.157 1.00 76.94 85 MET A N 1
ATOM 626 C CA . MET A 1 85 ? -4.948 6.722 14.366 1.00 76.94 85 MET A CA 1
ATOM 627 C C . MET A 1 85 ? -4.656 5.924 13.105 1.00 76.94 85 MET A C 1
ATOM 629 O O . MET A 1 85 ? -4.222 4.784 13.193 1.00 76.94 85 MET A O 1
ATOM 633 N N . PHE A 1 86 ? -4.834 6.527 11.934 1.00 77.88 86 PHE A N 1
ATOM 634 C CA . PHE A 1 86 ? -4.338 5.974 10.678 1.00 77.88 86 PHE A CA 1
ATOM 635 C C . PHE A 1 86 ? -3.055 6.681 10.255 1.00 77.88 86 PHE A C 1
ATOM 637 O O . PHE A 1 86 ? -3.042 7.896 10.065 1.00 77.88 86 PHE A O 1
ATOM 644 N N . LEU A 1 87 ? -1.981 5.917 10.110 1.00 73.69 87 LEU A N 1
ATOM 645 C CA . LEU A 1 87 ? -0.714 6.374 9.565 1.00 73.69 87 LEU A CA 1
ATOM 646 C C . LEU A 1 87 ? -0.796 6.362 8.047 1.00 73.69 87 LEU A C 1
ATOM 648 O O . LEU A 1 87 ? -1.130 5.335 7.451 1.00 73.69 87 LEU A O 1
ATOM 652 N N . SER A 1 88 ? -0.439 7.478 7.423 1.00 70.00 88 SER A N 1
ATOM 653 C CA . SER A 1 88 ? -0.207 7.515 5.991 1.00 70.00 88 SER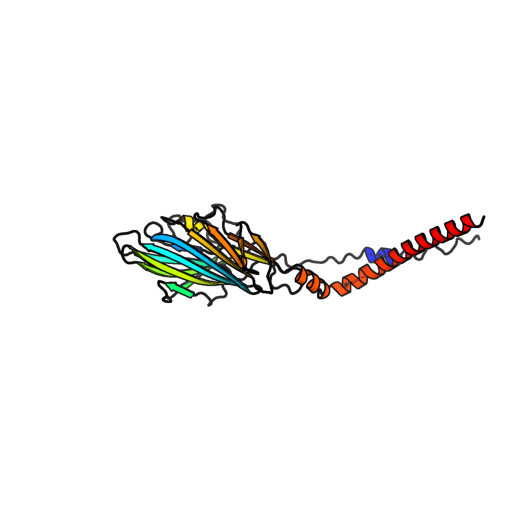 A CA 1
ATOM 654 C C . SER A 1 88 ? 0.910 8.488 5.638 1.00 70.00 88 SER A C 1
ATOM 656 O O . SER A 1 88 ? 0.825 9.672 5.961 1.00 70.00 88 SER A O 1
ATOM 658 N N . PRO A 1 89 ? 1.965 8.045 4.940 1.00 65.00 89 PRO A N 1
ATOM 659 C CA . PRO A 1 89 ? 2.944 8.968 4.404 1.00 65.00 89 PRO A CA 1
ATOM 660 C C . PRO A 1 89 ? 2.352 9.687 3.190 1.00 65.00 89 PRO A C 1
ATOM 662 O O . PRO A 1 89 ? 1.377 9.222 2.588 1.00 65.00 89 PRO A O 1
ATOM 665 N N . ASN A 1 90 ? 3.035 10.740 2.738 1.00 62.25 90 ASN A N 1
ATOM 666 C CA . ASN A 1 90 ? 2.906 11.244 1.367 1.00 62.25 90 ASN A CA 1
ATOM 667 C C . ASN A 1 90 ? 1.453 11.506 0.923 1.00 62.25 90 ASN A C 1
ATOM 669 O O . ASN A 1 90 ? 1.126 11.384 -0.264 1.00 62.25 90 ASN A O 1
ATOM 673 N N . VAL A 1 91 ? 0.588 11.864 1.874 1.00 63.31 91 VAL A N 1
ATOM 674 C CA . VAL A 1 91 ? -0.792 12.242 1.612 1.00 63.31 91 VAL A CA 1
ATOM 675 C C . VAL A 1 91 ? -0.763 13.677 1.115 1.00 63.31 91 VAL A C 1
ATOM 677 O O . VAL A 1 91 ? -0.222 14.575 1.757 1.00 63.31 91 VAL A O 1
ATOM 680 N N . GLU A 1 92 ? -1.337 13.935 -0.057 1.00 60.75 92 GLU A N 1
ATOM 681 C CA . GLU A 1 92 ? -1.615 15.321 -0.429 1.00 60.75 92 GLU A CA 1
ATOM 682 C C . GLU A 1 92 ? -2.672 15.861 0.544 1.00 60.75 92 GLU A C 1
ATOM 684 O O . GLU A 1 92 ? -3.829 15.449 0.489 1.00 60.75 92 GLU A O 1
ATOM 689 N N . ALA A 1 93 ? -2.261 16.751 1.456 1.00 48.19 93 ALA A N 1
ATOM 690 C CA . ALA A 1 93 ? -3.115 17.310 2.502 1.00 48.19 93 ALA A CA 1
ATOM 691 C C . ALA A 1 93 ? -4.515 17.685 1.968 1.00 48.19 93 ALA A C 1
ATOM 693 O O . ALA A 1 93 ? -4.648 18.571 1.121 1.00 48.19 93 ALA A O 1
ATOM 694 N N . GLY A 1 94 ? -5.555 17.014 2.484 1.00 60.16 94 GLY A N 1
ATOM 695 C CA . GLY A 1 94 ? -6.963 17.308 2.179 1.00 60.16 94 GLY A CA 1
ATOM 696 C C . GLY A 1 94 ? -7.731 16.276 1.341 1.00 60.16 94 GLY A C 1
ATOM 697 O O . GLY A 1 94 ? -8.792 16.617 0.826 1.00 60.16 94 GLY A O 1
ATOM 698 N N . ASN A 1 95 ? -7.241 15.042 1.192 1.00 76.81 95 ASN A N 1
ATOM 699 C CA . ASN A 1 95 ? -7.890 13.987 0.396 1.00 76.81 95 ASN A CA 1
ATOM 700 C C . ASN A 1 95 ? -8.266 12.721 1.197 1.00 76.81 95 ASN A C 1
ATOM 702 O O . ASN A 1 95 ? -8.493 11.675 0.592 1.00 76.81 95 ASN A O 1
ATOM 706 N N . VAL A 1 96 ? -8.291 12.805 2.529 1.00 86.06 96 VAL A N 1
ATOM 707 C CA . VAL A 1 96 ? -8.627 11.675 3.401 1.00 86.06 96 VAL A CA 1
ATOM 708 C C . VAL A 1 96 ? -10.100 11.732 3.769 1.00 86.06 96 VAL A C 1
ATOM 710 O O . VAL A 1 96 ? -10.594 12.772 4.206 1.00 86.06 96 VAL A O 1
ATOM 713 N N . THR A 1 97 ? -10.781 10.600 3.652 1.00 91.44 97 THR A N 1
ATOM 714 C CA . THR A 1 97 ? -12.153 10.416 4.124 1.00 91.44 97 THR A CA 1
ATOM 715 C C . THR A 1 97 ? -12.207 9.177 5.001 1.00 91.44 97 THR A C 1
ATOM 717 O O . THR A 1 97 ? -11.708 8.122 4.611 1.00 91.44 97 THR A O 1
ATOM 720 N N . VAL A 1 98 ? -12.824 9.305 6.176 1.00 91.88 98 VAL A N 1
ATOM 721 C CA . VAL A 1 98 ? -13.087 8.180 7.077 1.00 91.88 98 VAL A CA 1
ATOM 722 C C . VAL A 1 98 ? -14.594 8.018 7.219 1.00 91.88 98 VAL A C 1
ATOM 724 O O . VAL A 1 98 ? -15.288 8.966 7.588 1.00 91.88 98 VAL A O 1
ATOM 727 N N . LEU A 1 99 ? -15.096 6.825 6.908 1.00 94.62 99 LEU A N 1
ATOM 728 C CA . LEU A 1 99 ? -16.485 6.436 7.124 1.00 94.62 99 LEU A CA 1
ATOM 729 C C . LEU A 1 99 ? -16.550 5.429 8.270 1.00 94.62 99 LEU A C 1
ATOM 731 O O . LEU A 1 99 ? -15.814 4.446 8.271 1.00 94.62 99 LEU A O 1
ATOM 735 N N . VAL A 1 100 ? -17.459 5.655 9.208 1.00 92.38 100 VAL A N 1
ATOM 736 C CA . VAL A 1 100 ? -17.761 4.760 10.326 1.00 92.38 100 VAL A CA 1
ATOM 737 C C . VAL A 1 100 ? -19.226 4.377 10.208 1.00 92.38 100 VAL A C 1
ATOM 739 O O . VAL A 1 100 ? -20.087 5.257 10.193 1.00 92.38 100 VAL A O 1
ATOM 742 N N . ASP A 1 101 ? -19.509 3.085 10.031 1.00 93.06 101 ASP A N 1
ATOM 743 C CA . ASP A 1 101 ? -20.868 2.580 9.763 1.00 93.06 101 ASP A CA 1
ATOM 744 C C . ASP A 1 101 ? -21.554 3.324 8.589 1.00 93.06 101 ASP A C 1
ATOM 746 O O . ASP A 1 101 ? -22.727 3.701 8.611 1.00 93.06 101 ASP A O 1
ATOM 750 N N . GLY A 1 102 ? -20.761 3.630 7.554 1.00 92.44 102 GLY A N 1
ATOM 751 C CA . GLY A 1 102 ? -21.200 4.367 6.366 1.00 92.44 102 GLY A CA 1
ATOM 752 C C . GLY A 1 102 ? -21.409 5.877 6.555 1.00 92.44 102 GLY A C 1
ATOM 753 O O . GLY A 1 102 ? -21.817 6.546 5.603 1.00 92.44 102 GLY A O 1
ATOM 754 N N . GLN A 1 103 ? -21.126 6.436 7.736 1.00 94.44 103 GLN A N 1
ATOM 755 C CA . GLN A 1 103 ? -21.210 7.873 8.010 1.00 94.44 103 GLN A CA 1
ATOM 756 C C . GLN A 1 103 ? -19.823 8.508 8.068 1.00 94.44 103 GLN A C 1
ATOM 758 O O . GLN A 1 103 ? -18.928 8.009 8.741 1.00 94.44 103 GLN A O 1
ATOM 763 N N . GLU A 1 104 ? -19.640 9.631 7.376 1.00 94.38 104 GLU A N 1
ATOM 764 C CA . GLU A 1 104 ? -18.387 10.383 7.435 1.00 94.38 104 GLU A CA 1
ATOM 765 C C . GLU A 1 104 ? -18.192 11.005 8.821 1.00 94.38 104 GLU A C 1
ATOM 767 O O . GLU A 1 104 ? -19.078 11.696 9.334 1.00 94.38 104 GLU A O 1
ATOM 772 N N . VAL A 1 105 ? -17.025 10.762 9.416 1.00 92.06 105 VAL A N 1
ATOM 773 C CA . VAL A 1 105 ? -16.658 11.277 10.739 1.00 92.06 105 VAL A CA 1
ATOM 774 C C . VAL A 1 105 ? -15.616 12.388 10.622 1.00 92.06 105 VAL A C 1
ATOM 776 O O . VAL A 1 105 ? -14.811 12.392 9.689 1.00 92.06 105 VAL A O 1
ATOM 779 N N . PRO A 1 106 ? -15.599 13.355 11.556 1.00 90.50 106 PRO A N 1
ATOM 780 C CA . PRO A 1 106 ? -14.552 14.363 11.580 1.00 90.50 106 PRO A CA 1
ATOM 781 C C . PRO A 1 106 ? -13.190 13.714 11.841 1.00 90.50 106 PRO A C 1
ATOM 783 O O . PRO A 1 106 ? -13.043 12.905 12.757 1.00 90.50 106 PRO A O 1
ATOM 786 N N . VAL A 1 107 ? -12.193 14.133 11.064 1.00 88.38 107 VAL A N 1
ATOM 787 C CA . VAL A 1 107 ? -10.804 13.695 11.206 1.00 88.38 107 VAL A CA 1
ATOM 788 C C . VAL A 1 107 ? -9.903 14.866 11.577 1.00 88.38 107 VAL A C 1
ATOM 790 O O . VAL A 1 107 ? -10.121 15.999 11.139 1.00 88.38 107 VAL A O 1
ATOM 793 N N . VAL A 1 108 ? -8.870 14.592 12.367 1.00 85.25 108 VAL A N 1
ATOM 794 C CA . VAL A 1 108 ? -7.777 15.531 12.632 1.00 85.25 108 VAL A CA 1
ATOM 795 C C . VAL A 1 108 ? -6.524 14.975 11.973 1.00 85.25 108 VAL A C 1
ATOM 797 O O . VAL A 1 108 ? -6.149 13.841 12.240 1.00 85.25 108 VAL A O 1
ATOM 800 N N . VAL A 1 109 ? -5.905 15.760 11.091 1.00 79.44 109 VAL A N 1
ATOM 801 C CA . VAL A 1 109 ? -4.653 15.377 10.432 1.00 79.44 109 VAL A CA 1
ATOM 802 C C . VAL A 1 109 ? -3.500 16.107 11.102 1.00 79.44 109 VAL A C 1
ATOM 804 O O . VAL A 1 109 ? -3.499 17.339 11.166 1.00 79.44 109 VAL A O 1
ATOM 807 N N . GLU A 1 110 ? -2.522 15.352 11.579 1.00 76.44 110 GLU A N 1
ATOM 808 C CA . GLU A 1 110 ? -1.283 15.861 12.163 1.00 76.44 110 GLU A CA 1
ATOM 809 C C . GLU A 1 110 ? -0.088 15.273 11.408 1.00 76.44 110 GLU A C 1
ATOM 811 O O . GLU A 1 110 ? -0.205 14.233 10.774 1.00 76.44 110 GLU A O 1
ATOM 816 N N . SER A 1 111 ? 1.061 15.947 11.430 1.00 73.12 111 SER A N 1
ATOM 817 C CA . SER A 1 111 ? 2.264 15.490 10.727 1.00 73.12 111 SER A CA 1
ATOM 818 C C . SER A 1 111 ? 3.414 15.369 11.716 1.00 73.12 111 SER A C 1
ATOM 820 O O . SER A 1 111 ? 3.686 16.307 12.471 1.00 73.12 111 SER A O 1
ATOM 822 N N . TYR A 1 112 ? 4.075 14.215 11.721 1.00 65.19 112 TYR A N 1
ATOM 823 C CA . TYR A 1 112 ? 5.091 13.848 12.703 1.00 65.19 112 TYR A CA 1
ATOM 824 C C . TYR A 1 112 ? 6.408 13.487 12.034 1.00 65.19 112 TYR A C 1
ATOM 826 O O . TYR A 1 112 ? 6.435 12.695 11.097 1.00 65.19 112 TYR A O 1
ATOM 834 N N . THR A 1 113 ? 7.518 14.021 12.548 1.00 62.22 113 THR A N 1
ATOM 835 C CA . THR A 1 113 ? 8.862 13.684 12.064 1.00 62.22 113 THR A CA 1
ATOM 836 C C . THR A 1 113 ? 9.349 12.392 12.720 1.00 62.22 113 THR A C 1
ATOM 838 O O . THR A 1 113 ? 9.550 12.340 13.932 1.00 62.22 113 THR A O 1
ATOM 841 N N . LEU A 1 114 ? 9.615 11.358 11.925 1.00 55.75 114 LEU A N 1
ATOM 842 C CA . LEU A 1 114 ? 10.018 10.032 12.415 1.00 55.75 114 LEU A CA 1
ATOM 843 C C . LEU A 1 114 ? 11.413 10.009 13.061 1.00 55.75 114 LEU A C 1
ATOM 845 O O . LEU A 1 114 ? 11.718 9.114 13.840 1.00 55.75 114 LEU A O 1
ATOM 849 N N . GLY A 1 115 ? 12.250 11.016 12.786 1.00 48.84 115 GLY A N 1
ATOM 850 C CA . GLY A 1 115 ? 13.606 11.136 13.335 1.00 48.84 115 GLY A CA 1
ATOM 851 C C . GLY A 1 115 ? 13.698 11.580 14.803 1.00 48.84 115 GLY A C 1
ATOM 852 O O . GLY A 1 115 ? 14.773 11.460 15.390 1.00 48.84 115 GLY A O 1
ATOM 853 N N . ASP A 1 116 ? 12.610 12.076 15.401 1.00 40.25 116 ASP A N 1
ATOM 854 C CA . ASP A 1 116 ? 12.598 12.552 16.796 1.00 40.25 116 ASP A CA 1
ATOM 855 C C . ASP A 1 116 ? 12.142 11.473 17.800 1.00 40.25 116 ASP A C 1
ATOM 857 O O . ASP A 1 116 ? 12.323 11.624 19.013 1.00 40.25 116 ASP A O 1
ATOM 861 N N . VAL A 1 117 ? 11.615 10.343 17.317 1.00 42.25 117 VAL A N 1
ATOM 862 C CA . VAL A 1 117 ? 11.121 9.240 18.154 1.00 42.25 117 VAL A CA 1
ATOM 863 C C . VAL A 1 117 ? 12.229 8.198 18.333 1.00 42.25 117 VAL A C 1
ATOM 865 O O . VAL A 1 117 ? 12.327 7.210 17.616 1.00 42.25 117 VAL A O 1
ATOM 868 N N . THR A 1 118 ? 13.118 8.440 19.299 1.00 38.41 118 THR A N 1
ATOM 869 C CA . THR A 1 118 ? 14.245 7.533 19.622 1.00 38.41 118 THR A CA 1
ATOM 870 C C . THR A 1 118 ? 13.896 6.456 20.654 1.00 38.41 118 THR A C 1
ATOM 872 O O . THR A 1 118 ? 14.659 5.509 20.847 1.00 38.41 118 THR A O 1
ATOM 875 N N . GLN A 1 119 ? 12.742 6.577 21.312 1.00 36.22 119 GLN A N 1
ATOM 876 C CA . GLN A 1 119 ? 12.195 5.592 22.239 1.00 36.22 119 GLN A CA 1
ATOM 877 C C . GLN A 1 119 ? 10.686 5.511 22.046 1.00 36.22 119 GLN A C 1
ATOM 879 O O . GLN A 1 119 ? 9.982 6.504 22.201 1.00 36.22 119 GLN A O 1
ATOM 884 N N . ILE A 1 120 ? 10.216 4.311 21.722 1.00 43.12 120 ILE A N 1
ATOM 885 C CA . ILE A 1 120 ? 8.800 3.964 21.725 1.00 43.12 120 ILE A CA 1
ATOM 886 C C . ILE A 1 120 ? 8.424 3.719 23.182 1.00 43.12 120 ILE A C 1
ATOM 888 O O . ILE A 1 120 ? 8.943 2.785 23.803 1.00 43.12 120 ILE A O 1
ATOM 892 N N . ASP A 1 121 ? 7.561 4.562 23.744 1.00 38.75 121 ASP A N 1
ATOM 893 C CA . ASP A 1 121 ? 6.902 4.204 24.992 1.00 38.75 121 ASP A CA 1
ATOM 894 C C . ASP A 1 121 ? 5.866 3.131 24.661 1.00 38.75 121 ASP A C 1
ATOM 896 O O . ASP A 1 121 ? 4.884 3.386 23.975 1.00 38.75 121 ASP A O 1
ATOM 900 N N . THR A 1 122 ? 6.083 1.906 25.134 1.00 41.19 122 THR A N 1
ATOM 901 C CA . THR A 1 122 ? 5.142 0.790 24.944 1.00 41.19 122 THR A CA 1
ATOM 902 C C . THR A 1 122 ? 3.777 1.031 25.607 1.00 41.19 122 THR A C 1
ATOM 904 O O . THR A 1 122 ? 2.908 0.167 25.528 1.00 41.19 122 THR A O 1
ATOM 907 N N . GLN A 1 123 ? 3.607 2.152 26.320 1.00 39.38 123 GLN A N 1
ATOM 908 C CA . GLN A 1 123 ? 2.337 2.619 26.880 1.00 39.38 123 GLN A CA 1
ATOM 909 C C . GLN A 1 123 ? 1.590 3.609 25.974 1.00 39.38 123 GLN A C 1
ATOM 911 O O . GLN A 1 123 ? 0.437 3.916 26.267 1.00 39.38 123 GLN A O 1
ATOM 916 N N . ASP A 1 124 ? 2.212 4.094 24.897 1.00 53.16 124 ASP A N 1
ATOM 917 C CA . ASP A 1 124 ? 1.582 4.984 23.926 1.00 53.16 124 ASP A CA 1
ATOM 918 C C . ASP A 1 124 ? 1.175 4.190 22.677 1.00 53.16 124 ASP A C 1
ATOM 920 O O . ASP A 1 124 ? 2.000 3.708 21.900 1.00 53.16 124 ASP A O 1
ATOM 924 N N . TRP A 1 125 ? -0.131 4.023 22.496 1.00 58.97 125 TRP A N 1
ATOM 925 C CA . TRP A 1 125 ? -0.720 3.308 21.364 1.00 58.97 125 TRP A CA 1
ATOM 926 C C . TRP A 1 125 ? -0.498 4.011 20.016 1.00 58.97 125 TRP A C 1
ATOM 928 O O . TRP A 1 125 ? -0.691 3.412 18.953 1.00 58.97 125 TRP A O 1
ATOM 938 N N . GLN A 1 126 ? -0.092 5.282 20.062 1.00 53.62 126 GLN A N 1
ATOM 939 C CA . GLN A 1 126 ? 0.076 6.153 18.904 1.00 53.62 126 GLN A CA 1
ATOM 940 C C . GLN A 1 126 ? 1.326 5.816 18.077 1.00 53.62 126 GLN A C 1
ATOM 942 O O . GLN A 1 126 ? 1.409 6.216 16.919 1.00 53.62 126 GLN A O 1
ATOM 947 N N . TYR A 1 127 ? 2.275 5.038 18.614 1.00 53.56 127 TYR A N 1
ATOM 948 C CA . TYR A 1 127 ? 3.532 4.735 17.925 1.00 53.56 127 TYR A CA 1
ATOM 949 C C . TYR A 1 127 ? 3.925 3.273 18.053 1.00 53.56 127 TYR A C 1
ATOM 951 O O . TYR A 1 127 ? 4.737 2.904 18.897 1.00 53.56 127 TYR A O 1
ATOM 959 N N . VAL A 1 128 ? 3.421 2.428 17.157 1.00 49.00 128 VAL A N 1
ATOM 960 C CA . VAL A 1 128 ? 3.968 1.077 17.018 1.00 49.00 128 VAL A CA 1
ATOM 961 C C . VAL A 1 128 ? 4.826 0.994 15.762 1.00 49.00 128 VAL A C 1
ATOM 963 O O . VAL A 1 128 ? 4.334 0.731 14.669 1.00 49.00 128 VAL A O 1
ATOM 966 N N . VAL A 1 129 ? 6.137 1.196 15.925 1.00 45.34 129 VAL A N 1
ATOM 967 C CA . VAL A 1 129 ? 7.128 0.735 14.941 1.00 45.34 129 VAL A CA 1
ATOM 968 C C . VAL A 1 129 ? 7.386 -0.739 15.246 1.00 45.34 129 VAL A C 1
ATOM 970 O O . VAL A 1 129 ? 7.946 -1.084 16.284 1.00 45.34 129 VAL A O 1
ATOM 973 N N . LEU A 1 130 ? 6.898 -1.617 14.372 1.00 42.28 130 LEU A N 1
ATOM 974 C CA . LEU A 1 130 ? 6.828 -3.063 14.625 1.00 42.28 130 LEU A CA 1
ATOM 975 C C . LEU A 1 130 ? 8.139 -3.816 14.394 1.00 42.28 130 LEU A C 1
ATOM 977 O O . LEU A 1 130 ? 8.216 -4.997 14.723 1.00 42.28 130 LEU A O 1
ATOM 981 N N . ASP A 1 131 ? 9.171 -3.144 13.894 1.00 40.25 131 ASP A N 1
ATOM 982 C CA . ASP A 1 131 ? 10.529 -3.669 13.869 1.00 40.25 131 ASP A CA 1
ATOM 983 C C . ASP A 1 131 ? 11.406 -2.796 14.767 1.00 40.25 131 ASP A C 1
ATOM 985 O O . ASP A 1 131 ? 11.562 -1.601 14.547 1.00 40.25 131 ASP A O 1
ATOM 989 N N . GLY A 1 132 ? 11.968 -3.395 15.820 1.00 36.28 132 GLY A N 1
ATOM 990 C CA . GLY A 1 132 ? 12.848 -2.729 16.790 1.00 36.28 132 GLY A CA 1
ATOM 991 C C . GLY A 1 132 ? 14.202 -2.278 16.227 1.00 36.28 132 GLY A C 1
ATOM 992 O O . GLY A 1 132 ? 15.054 -1.812 16.981 1.00 36.28 132 GLY A O 1
ATOM 993 N N . GLU A 1 133 ? 14.417 -2.408 14.920 1.00 38.12 133 GLU A N 1
ATOM 994 C CA . GLU A 1 133 ? 15.365 -1.564 14.214 1.00 38.12 133 GLU A CA 1
ATOM 995 C C . GLU A 1 133 ? 14.587 -0.311 13.850 1.00 38.12 133 GLU A C 1
ATOM 997 O O . GLU A 1 133 ? 13.747 -0.352 12.955 1.00 38.12 133 GLU A O 1
ATOM 1002 N N . ALA A 1 134 ? 14.845 0.795 14.561 1.00 40.41 134 ALA A N 1
ATOM 1003 C CA . ALA A 1 134 ? 14.507 2.106 14.032 1.00 40.41 134 ALA A CA 1
ATOM 1004 C C . ALA A 1 134 ? 14.986 2.076 12.586 1.00 40.41 134 ALA A C 1
ATOM 1006 O O . ALA A 1 134 ? 16.196 1.964 12.353 1.00 40.41 134 ALA A O 1
ATOM 1007 N N . ALA A 1 135 ? 14.041 2.039 11.639 1.00 41.75 135 ALA A N 1
ATOM 1008 C CA . ALA A 1 135 ? 14.392 2.117 10.243 1.00 41.75 135 ALA A CA 1
ATOM 1009 C C . ALA A 1 135 ? 15.368 3.291 10.149 1.00 41.75 135 ALA A C 1
ATOM 1011 O O . ALA A 1 135 ? 15.248 4.269 10.895 1.00 41.75 135 ALA A O 1
ATOM 1012 N N . ASP A 1 136 ? 16.365 3.209 9.283 1.00 44.38 136 ASP A N 1
ATOM 1013 C CA . ASP A 1 136 ? 17.104 4.402 8.886 1.00 44.38 136 ASP A CA 1
ATOM 1014 C C . ASP A 1 136 ? 16.135 5.281 8.059 1.00 44.38 136 ASP A C 1
ATOM 1016 O O . ASP A 1 136 ? 16.314 5.499 6.864 1.00 44.38 136 ASP A O 1
ATOM 1020 N N . VAL A 1 137 ? 15.013 5.679 8.681 1.00 48.97 137 VAL A N 1
ATOM 1021 C CA . VAL A 1 137 ? 14.071 6.709 8.275 1.00 48.97 137 VAL A CA 1
ATOM 1022 C C . VAL A 1 137 ? 14.917 7.958 8.348 1.00 48.97 137 VAL A C 1
ATOM 1024 O O . VAL A 1 137 ? 15.170 8.510 9.422 1.00 48.97 137 VAL A O 1
ATOM 1027 N N . GLY A 1 138 ? 15.505 8.301 7.203 1.00 47.44 138 GLY A N 1
ATOM 1028 C CA . GLY A 1 138 ? 16.473 9.376 7.095 1.00 47.44 138 GLY A CA 1
ATOM 1029 C C . GLY A 1 138 ? 15.984 10.623 7.830 1.00 47.44 138 GLY A C 1
ATOM 1030 O O . GLY A 1 138 ? 14.792 10.930 7.863 1.00 47.44 138 GLY A O 1
ATOM 1031 N N . GLN A 1 139 ? 16.921 11.344 8.442 1.00 48.72 139 GLN A N 1
ATOM 1032 C CA . GLN A 1 139 ? 16.657 12.601 9.143 1.00 48.72 139 GLN A CA 1
ATOM 1033 C C . GLN A 1 139 ? 15.707 13.498 8.321 1.00 48.72 139 GLN A C 1
ATOM 1035 O O . GLN A 1 139 ? 16.064 13.925 7.222 1.00 48.72 139 GLN A O 1
ATOM 1040 N N . GLY A 1 140 ? 14.513 13.784 8.857 1.00 53.72 140 GLY A N 1
ATOM 1041 C CA . GLY A 1 140 ? 13.527 14.685 8.244 1.00 53.72 140 GLY A CA 1
ATOM 1042 C C . GLY A 1 140 ? 12.330 14.034 7.539 1.00 53.72 140 GLY A C 1
ATOM 1043 O O . GLY A 1 140 ? 11.570 14.760 6.904 1.00 53.72 140 GLY A O 1
ATOM 1044 N N . GLN A 1 141 ? 12.137 12.715 7.631 1.00 57.62 141 GLN A N 1
ATOM 1045 C CA . GLN A 1 141 ? 10.918 12.071 7.122 1.00 57.62 141 GLN A CA 1
ATOM 1046 C C . GLN A 1 141 ? 9.709 12.360 8.011 1.00 57.62 141 GLN A C 1
ATOM 1048 O O . GLN A 1 141 ? 9.803 12.258 9.235 1.00 57.62 141 GLN A O 1
ATOM 1053 N N . THR A 1 142 ? 8.582 12.704 7.386 1.00 62.41 142 THR A N 1
ATOM 1054 C CA . THR A 1 142 ? 7.309 12.981 8.056 1.00 62.41 142 THR A CA 1
ATOM 1055 C C . THR A 1 142 ? 6.265 11.931 7.698 1.00 62.41 142 THR A C 1
ATOM 1057 O O . THR A 1 142 ? 6.153 11.551 6.534 1.00 62.41 142 THR A O 1
ATOM 1060 N N . VAL A 1 143 ? 5.478 11.500 8.678 1.00 68.69 143 VAL A N 1
ATOM 1061 C CA . VAL A 1 143 ? 4.261 10.707 8.476 1.00 68.69 143 VAL A CA 1
ATOM 1062 C C . VAL A 1 143 ? 3.060 11.550 8.874 1.00 68.69 143 VAL A C 1
ATOM 1064 O O . VAL A 1 143 ? 3.103 12.229 9.903 1.00 68.69 143 VAL A O 1
ATOM 1067 N N . ASP A 1 144 ? 2.004 11.516 8.066 1.00 73.69 144 ASP A N 1
ATOM 1068 C CA . ASP A 1 144 ? 0.740 12.125 8.450 1.00 73.69 144 ASP A CA 1
ATOM 1069 C C . ASP A 1 144 ? -0.083 11.101 9.233 1.00 73.69 144 ASP A C 1
ATOM 1071 O O . ASP A 1 144 ? -0.172 9.924 8.874 1.00 73.69 144 ASP A O 1
ATOM 1075 N N . THR A 1 145 ? -0.669 11.545 10.334 1.00 75.38 145 THR A N 1
ATOM 1076 C CA . THR A 1 145 ? -1.561 10.757 11.171 1.00 75.38 145 THR A CA 1
ATOM 1077 C C . THR A 1 145 ? -2.965 11.312 11.028 1.00 75.38 145 THR A C 1
ATOM 1079 O O . THR A 1 145 ? -3.187 12.522 11.048 1.00 75.38 145 THR A O 1
ATOM 1082 N N . ILE A 1 146 ? -3.930 10.422 10.856 1.00 79.81 146 ILE A N 1
ATOM 1083 C CA . ILE A 1 146 ? -5.345 10.758 10.755 1.00 79.81 146 ILE A CA 1
ATOM 1084 C C . ILE A 1 146 ? -6.018 10.215 12.005 1.00 79.81 146 ILE A C 1
ATOM 1086 O O . ILE A 1 146 ? -6.169 9.007 12.175 1.00 79.81 146 ILE A O 1
ATOM 1090 N N . LEU A 1 147 ? -6.404 11.127 12.884 1.00 83.75 147 LEU A N 1
ATOM 1091 C CA . LEU A 1 147 ? -7.046 10.843 14.155 1.00 83.75 147 LEU A CA 1
ATOM 1092 C C . LEU A 1 147 ? -8.564 10.932 14.015 1.00 83.75 147 LEU A C 1
ATOM 1094 O O . LEU A 1 147 ? -9.089 11.928 13.509 1.00 83.75 147 LEU A O 1
ATOM 1098 N N . PHE A 1 148 ? -9.267 9.916 14.503 1.00 87.81 148 PHE A N 1
ATOM 1099 C CA . PHE A 1 148 ? -10.728 9.878 14.558 1.00 87.81 148 PHE A CA 1
ATOM 1100 C C . PHE A 1 148 ? -11.206 9.058 15.759 1.00 87.81 148 PHE A C 1
ATOM 1102 O O . PHE A 1 148 ? -10.467 8.249 16.318 1.00 87.81 148 PHE A O 1
ATOM 1109 N N . ALA A 1 149 ? -12.443 9.298 16.186 1.00 88.25 149 ALA A N 1
ATOM 1110 C CA . ALA A 1 149 ? -13.051 8.585 17.303 1.00 88.25 149 ALA A CA 1
ATOM 1111 C C . ALA A 1 149 ? -13.949 7.457 16.793 1.00 88.25 149 ALA A C 1
ATOM 1113 O O . ALA A 1 149 ? -14.652 7.625 15.796 1.00 88.25 149 ALA A O 1
ATOM 1114 N N . LEU A 1 150 ? -13.951 6.343 17.520 1.00 90.19 150 LEU A N 1
ATOM 1115 C CA . LEU A 1 150 ? -14.890 5.247 17.330 1.00 90.19 150 LEU A CA 1
ATOM 1116 C C . LEU A 1 150 ? -15.707 5.021 18.597 1.00 90.19 150 LEU A C 1
ATOM 1118 O O . LEU A 1 150 ? -15.208 5.158 19.716 1.00 90.19 150 LEU A O 1
ATOM 1122 N N . GLU A 1 151 ? -16.959 4.638 18.393 1.00 92.19 151 GLU A N 1
ATOM 1123 C CA . GLU A 1 151 ? -17.905 4.284 19.444 1.00 92.19 151 GLU A CA 1
ATOM 1124 C C . GLU A 1 151 ? -18.608 2.992 19.037 1.00 92.19 151 GLU A C 1
ATOM 1126 O O . GLU A 1 151 ? -19.141 2.890 17.931 1.00 92.19 151 GLU A O 1
ATOM 1131 N N . PHE A 1 152 ? -18.570 1.994 19.914 1.00 92.75 152 PHE A N 1
ATOM 1132 C CA . PHE A 1 152 ? -19.223 0.710 19.710 1.00 92.75 152 PHE A CA 1
ATOM 1133 C C . PHE A 1 152 ? -20.110 0.383 20.906 1.00 92.75 152 PHE A C 1
ATOM 1135 O O . PHE A 1 152 ? -19.646 0.321 22.049 1.00 92.75 152 PHE A O 1
ATOM 1142 N N . GLU A 1 153 ? -21.373 0.078 20.635 1.00 95.75 153 GLU A N 1
ATOM 1143 C CA . GLU A 1 153 ? -22.240 -0.600 21.592 1.00 95.75 153 GLU A CA 1
ATOM 1144 C C . GLU A 1 153 ? -21.734 -2.031 21.870 1.00 95.75 153 GLU A C 1
ATOM 1146 O O . GLU A 1 153 ? -20.957 -2.581 21.078 1.00 95.75 153 GLU A O 1
ATOM 1151 N N . PRO A 1 154 ? -22.138 -2.659 22.991 1.00 95.44 154 PRO A N 1
ATOM 1152 C CA . PRO A 1 154 ? -21.768 -4.041 23.292 1.00 95.44 154 PRO A CA 1
ATOM 1153 C C . PRO A 1 154 ? -22.093 -4.985 22.130 1.00 95.44 154 PRO A C 1
ATOM 1155 O O . PRO A 1 154 ? -23.234 -5.005 21.659 1.00 95.44 154 PRO A O 1
ATOM 1158 N N . HIS A 1 155 ? -21.115 -5.785 21.692 1.00 93.50 155 HIS A N 1
ATOM 1159 C CA . HIS A 1 155 ? -21.254 -6.742 20.577 1.00 93.50 155 HIS A CA 1
ATOM 1160 C C . HIS A 1 155 ? -21.644 -6.108 19.231 1.00 93.50 155 HIS A C 1
ATOM 1162 O O . HIS A 1 155 ? -22.121 -6.800 18.330 1.00 93.50 155 HIS A O 1
ATOM 1168 N N . GLN A 1 156 ? -21.486 -4.789 19.080 1.00 95.00 156 GLN A N 1
ATOM 1169 C CA . GLN A 1 156 ? -21.735 -4.113 17.812 1.00 95.00 156 GLN A CA 1
ATOM 1170 C C . GLN A 1 156 ? -20.588 -4.373 16.837 1.00 95.00 156 GLN A C 1
ATOM 1172 O O . GLN A 1 156 ? -19.414 -4.295 17.204 1.00 95.00 156 GLN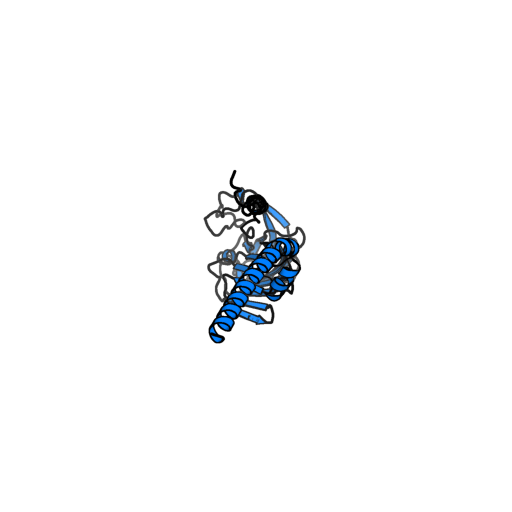 A O 1
ATOM 1177 N N . GLN A 1 157 ? -20.957 -4.622 15.583 1.00 94.56 157 GLN A N 1
ATOM 1178 C CA . GLN A 1 157 ? -20.042 -4.802 14.468 1.00 94.56 157 GLN A CA 1
ATOM 1179 C C . GLN A 1 157 ? -20.396 -3.823 13.348 1.00 94.56 157 GLN A C 1
ATOM 1181 O O . GLN A 1 157 ? -21.570 -3.708 12.986 1.00 94.56 157 GLN A O 1
ATOM 1186 N N . TYR A 1 158 ? -19.396 -3.138 12.797 1.00 94.31 158 TYR A N 1
ATOM 1187 C CA . TYR A 1 158 ? -19.545 -2.285 11.617 1.00 94.31 158 TYR A CA 1
ATOM 1188 C C . TYR A 1 158 ? -18.220 -2.121 10.869 1.00 94.31 158 TYR A C 1
ATOM 1190 O O . TYR A 1 158 ? -17.153 -2.499 11.359 1.00 94.31 158 TYR A O 1
ATOM 1198 N N . ASP A 1 159 ? -18.304 -1.526 9.680 1.00 94.75 159 ASP A N 1
ATOM 1199 C CA . ASP A 1 159 ? -17.141 -1.215 8.859 1.00 94.75 159 ASP A CA 1
ATOM 1200 C C . ASP A 1 159 ? -16.592 0.184 9.164 1.00 94.75 159 ASP A C 1
ATOM 1202 O O . ASP A 1 159 ? -17.334 1.171 9.251 1.00 94.75 159 ASP A O 1
ATOM 1206 N N . VAL A 1 160 ? -15.268 0.259 9.280 1.00 92.25 160 VAL A N 1
ATOM 1207 C CA . VAL A 1 160 ? -14.482 1.493 9.284 1.00 92.25 160 VAL A CA 1
ATOM 1208 C C . VAL A 1 160 ? -13.724 1.560 7.967 1.00 92.25 160 VAL A C 1
ATOM 1210 O O . VAL A 1 160 ? -12.889 0.706 7.680 1.00 92.25 160 VAL A O 1
ATOM 1213 N N . VAL A 1 161 ? -14.021 2.564 7.148 1.00 93.88 161 VAL A N 1
ATOM 1214 C CA . VAL A 1 161 ? -13.440 2.727 5.812 1.00 93.88 161 VAL A CA 1
ATOM 1215 C C . VAL A 1 161 ? -12.561 3.963 5.794 1.00 93.88 161 VAL A C 1
ATOM 1217 O O . VAL A 1 161 ? -13.051 5.068 6.015 1.00 93.88 161 VAL A O 1
ATOM 1220 N N . VAL A 1 162 ? -11.283 3.795 5.474 1.00 90.62 162 VAL A N 1
ATOM 1221 C CA . VAL A 1 162 ? -10.325 4.890 5.302 1.00 90.62 162 VAL A CA 1
ATOM 1222 C C . VAL A 1 162 ? -9.945 4.984 3.831 1.00 90.62 162 VAL A C 1
ATOM 1224 O O . VAL A 1 162 ? -9.424 4.034 3.252 1.00 90.62 162 VAL A O 1
ATOM 1227 N N . SER A 1 163 ? -10.225 6.129 3.212 1.00 91.62 163 SER A N 1
ATOM 1228 C CA . SER A 1 163 ? -9.946 6.400 1.798 1.00 91.62 163 SER A CA 1
ATOM 1229 C C . SER A 1 163 ? -8.990 7.574 1.652 1.00 91.62 163 SER A C 1
ATOM 1231 O O . SER A 1 163 ? -9.201 8.608 2.283 1.00 91.62 163 SER A O 1
ATOM 1233 N N . TYR A 1 164 ? -7.958 7.437 0.822 1.00 87.75 164 TYR A N 1
ATOM 1234 C CA . TYR A 1 164 ? -6.952 8.480 0.596 1.00 87.75 164 TYR A CA 1
ATOM 1235 C C . TYR A 1 164 ? -6.223 8.283 -0.738 1.00 87.75 164 TYR A C 1
ATOM 1237 O O . TYR A 1 164 ? -6.300 7.223 -1.364 1.00 87.75 164 TYR A O 1
ATOM 1245 N N . ILE A 1 165 ? -5.507 9.318 -1.192 1.00 87.56 165 ILE A N 1
ATOM 1246 C CA . ILE A 1 165 ? -4.628 9.215 -2.365 1.00 87.56 165 ILE A CA 1
ATOM 1247 C C . ILE A 1 165 ? -3.181 9.157 -1.895 1.00 87.56 165 ILE A C 1
ATOM 1249 O O . ILE A 1 165 ? -2.682 10.097 -1.274 1.00 87.56 165 ILE A O 1
ATOM 1253 N N . TYR A 1 166 ? -2.517 8.068 -2.258 1.00 83.56 1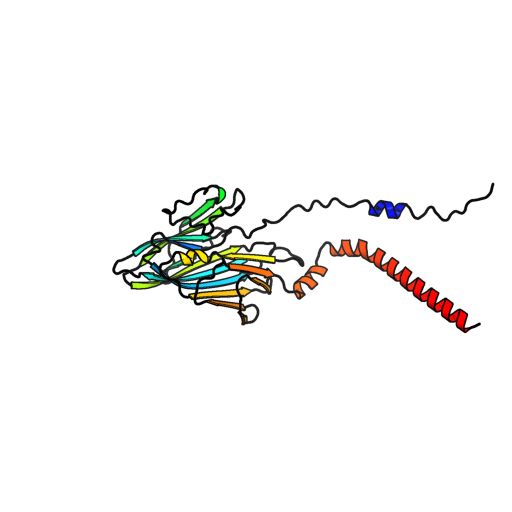66 TYR A N 1
ATOM 1254 C CA . TYR A 1 166 ? -1.115 7.787 -2.007 1.00 83.56 166 TYR A CA 1
ATOM 1255 C C . TYR A 1 166 ? -0.272 8.158 -3.228 1.00 83.56 166 TYR A C 1
ATOM 1257 O O . TYR A 1 166 ? -0.614 7.811 -4.363 1.00 83.56 166 TYR A O 1
ATOM 1265 N N . ARG A 1 167 ? 0.855 8.845 -3.024 1.00 83.75 167 ARG A N 1
ATOM 1266 C CA . ARG A 1 167 ? 1.824 9.095 -4.098 1.00 83.75 167 ARG A CA 1
ATOM 1267 C C . ARG A 1 167 ? 2.840 7.960 -4.156 1.00 83.75 167 ARG A C 1
ATOM 1269 O O . ARG A 1 167 ? 3.556 7.733 -3.189 1.00 83.75 167 ARG A O 1
ATOM 1276 N N . LEU A 1 168 ? 2.918 7.280 -5.301 1.00 83.81 168 LEU A N 1
ATOM 1277 C CA . LEU A 1 168 ? 3.841 6.161 -5.487 1.00 83.81 168 LEU A CA 1
ATOM 1278 C C . LEU A 1 168 ? 5.299 6.623 -5.358 1.00 83.81 168 LEU A C 1
ATOM 1280 O O . LEU A 1 168 ? 5.675 7.694 -5.847 1.00 83.81 168 LEU A O 1
ATOM 1284 N N . GLY A 1 169 ? 6.121 5.780 -4.735 1.00 80.44 169 GLY A N 1
ATOM 1285 C CA . GLY A 1 169 ? 7.571 5.931 -4.721 1.00 80.44 169 GLY A CA 1
ATOM 1286 C C . GLY A 1 169 ? 8.203 5.588 -6.073 1.00 80.44 169 GLY A C 1
ATOM 1287 O O . GLY A 1 169 ? 7.518 5.254 -7.043 1.00 80.44 169 GLY A O 1
ATOM 1288 N N . GLY A 1 170 ? 9.532 5.666 -6.150 1.00 80.94 170 GLY A N 1
ATOM 1289 C CA . GLY A 1 170 ? 10.276 5.409 -7.382 1.00 80.94 170 GLY A CA 1
ATOM 1290 C C . GLY A 1 170 ? 10.282 6.607 -8.336 1.00 80.94 170 GLY A C 1
ATOM 1291 O O . GLY A 1 170 ? 10.602 7.731 -7.949 1.00 80.94 170 GLY A O 1
ATOM 1292 N N . TYR A 1 171 ? 9.986 6.361 -9.609 1.00 81.88 171 TYR A N 1
ATOM 1293 C CA . TYR A 1 171 ? 10.026 7.360 -10.682 1.00 81.88 171 TYR A CA 1
ATOM 1294 C C . TYR A 1 171 ? 8.815 7.245 -11.637 1.00 81.88 171 TYR A C 1
ATOM 1296 O O . TYR A 1 171 ? 8.973 7.220 -12.860 1.00 81.88 171 TYR A O 1
ATOM 1304 N N . PRO A 1 172 ? 7.574 7.186 -11.118 1.00 81.00 172 PRO A N 1
ATOM 1305 C CA . PRO A 1 172 ? 6.392 6.920 -11.941 1.00 81.00 172 PRO A CA 1
ATOM 1306 C C . PRO A 1 172 ? 6.030 8.090 -12.878 1.00 81.00 172 PRO A C 1
ATOM 1308 O O . PRO A 1 172 ? 5.387 7.889 -13.906 1.00 81.00 172 PRO A O 1
ATOM 1311 N N . ASP A 1 173 ? 6.497 9.301 -12.558 1.00 83.38 173 ASP A N 1
ATOM 1312 C CA . ASP A 1 173 ? 6.306 10.519 -13.355 1.00 83.38 173 ASP A CA 1
ATOM 1313 C C . ASP A 1 173 ? 7.266 10.631 -14.558 1.00 83.38 173 ASP A C 1
ATOM 1315 O O . ASP A 1 173 ? 7.197 11.598 -15.313 1.00 83.38 173 ASP A O 1
ATOM 1319 N N . TYR A 1 174 ? 8.206 9.697 -14.748 1.00 76.44 174 TYR A N 1
ATOM 1320 C CA . TYR A 1 174 ? 9.169 9.798 -15.850 1.00 76.44 174 TYR A CA 1
ATOM 1321 C C . TYR A 1 174 ? 8.498 9.618 -17.212 1.00 76.44 174 TYR A C 1
ATOM 1323 O O . TYR A 1 174 ? 7.853 8.614 -17.476 1.00 76.44 174 TYR A O 1
ATOM 1331 N N . ASP A 1 175 ? 8.726 10.545 -18.137 1.00 68.00 175 ASP A N 1
ATOM 1332 C CA . ASP A 1 175 ? 8.039 10.535 -19.436 1.00 68.00 175 ASP A CA 1
ATOM 1333 C C . ASP A 1 175 ? 8.549 9.474 -20.434 1.00 68.00 175 ASP A C 1
ATOM 1335 O O . ASP A 1 175 ? 7.999 9.345 -21.527 1.00 68.00 175 ASP A O 1
ATOM 1339 N N . TYR A 1 176 ? 9.613 8.724 -20.123 1.00 62.66 176 TYR A N 1
ATOM 1340 C CA . TYR A 1 176 ? 10.263 7.835 -21.093 1.00 62.66 176 TYR A CA 1
ATOM 1341 C C . TYR A 1 176 ? 10.862 6.580 -20.452 1.00 62.66 176 TYR A C 1
ATOM 1343 O O . TYR A 1 176 ? 11.563 6.704 -19.462 1.00 62.66 176 TYR A O 1
ATOM 1351 N N . ASN A 1 177 ? 10.579 5.407 -21.050 1.00 62.84 177 ASN A N 1
ATOM 1352 C CA . ASN A 1 177 ? 11.173 4.050 -20.944 1.00 62.84 177 ASN A CA 1
ATOM 1353 C C . ASN A 1 177 ? 11.800 3.557 -19.624 1.00 62.84 177 ASN A C 1
ATOM 1355 O O . ASN A 1 177 ? 12.492 2.543 -19.620 1.00 62.84 177 ASN A O 1
ATOM 1359 N N . VAL A 1 178 ? 11.518 4.230 -18.520 1.00 70.88 178 VAL A N 1
ATOM 1360 C CA . VAL A 1 178 ? 11.963 3.931 -17.167 1.00 70.88 178 VAL A CA 1
ATOM 1361 C C . VAL A 1 178 ? 10.892 4.437 -16.201 1.00 70.88 178 VAL A C 1
ATOM 1363 O O . VAL A 1 178 ? 11.215 5.225 -15.340 1.00 70.88 178 VAL A O 1
ATOM 1366 N N . LYS A 1 179 ? 9.608 4.093 -16.352 1.00 82.81 179 LYS A N 1
ATOM 1367 C CA . LYS A 1 179 ? 8.606 4.387 -15.312 1.00 82.81 179 LYS A CA 1
ATOM 1368 C C . LYS A 1 179 ? 8.609 3.255 -14.296 1.00 82.81 179 LYS A C 1
ATOM 1370 O O . LYS A 1 179 ? 8.621 2.106 -14.693 1.00 82.81 179 LYS A O 1
ATOM 1375 N N . ARG A 1 180 ? 8.595 3.559 -13.003 1.00 85.69 180 ARG A N 1
ATOM 1376 C CA . ARG A 1 180 ? 8.449 2.562 -11.932 1.00 85.69 180 ARG A CA 1
ATOM 1377 C C . ARG A 1 180 ? 7.754 3.211 -10.759 1.00 85.69 180 ARG A C 1
ATOM 1379 O O . ARG A 1 180 ? 8.191 4.275 -10.326 1.00 85.69 180 ARG A O 1
ATOM 1386 N N . GLY A 1 181 ? 6.710 2.569 -10.264 1.00 87.31 181 GLY A N 1
ATOM 1387 C CA . GLY A 1 181 ? 6.003 2.961 -9.057 1.00 87.31 181 GLY A CA 1
ATOM 1388 C C . GLY A 1 181 ? 6.228 1.923 -7.970 1.00 87.31 181 GLY A C 1
ATOM 1389 O O . GLY A 1 181 ? 6.173 0.727 -8.246 1.00 87.31 181 GLY A O 1
ATOM 1390 N N . THR A 1 182 ? 6.474 2.373 -6.747 1.00 87.56 182 THR A N 1
ATOM 1391 C CA . THR A 1 182 ? 6.540 1.498 -5.572 1.00 87.56 182 THR A CA 1
ATOM 1392 C C . THR A 1 182 ? 5.482 1.897 -4.550 1.00 87.56 182 THR A C 1
ATOM 1394 O O . THR A 1 182 ? 5.180 3.082 -4.386 1.00 87.56 182 THR A O 1
ATOM 1397 N N . LEU A 1 183 ? 4.901 0.900 -3.888 1.00 86.19 183 LEU A N 1
ATOM 1398 C CA . LEU A 1 183 ? 3.925 1.067 -2.815 1.00 86.19 183 LEU A CA 1
ATOM 1399 C C . LEU A 1 183 ? 4.300 0.146 -1.657 1.00 86.19 183 LEU A C 1
ATOM 1401 O O . LEU A 1 183 ? 4.538 -1.045 -1.866 1.00 86.19 183 LEU A O 1
ATOM 1405 N N . GLU A 1 184 ? 4.316 0.707 -0.450 1.00 82.25 184 GLU A N 1
ATOM 1406 C CA . GLU A 1 184 ? 4.487 -0.030 0.801 1.00 82.25 184 GLU A CA 1
ATOM 1407 C C . GLU A 1 184 ? 3.315 0.237 1.745 1.00 82.25 184 GLU A C 1
ATOM 1409 O O . GLU A 1 184 ? 2.868 1.376 1.886 1.00 82.25 184 GLU A O 1
ATOM 1414 N N . TYR A 1 185 ? 2.818 -0.820 2.389 1.00 80.56 185 TYR A N 1
ATOM 1415 C CA . TYR A 1 185 ? 1.672 -0.768 3.298 1.00 80.56 185 TYR A CA 1
ATOM 1416 C C . TYR A 1 185 ? 1.942 -1.652 4.523 1.00 80.56 185 TYR A C 1
ATOM 1418 O O . TYR A 1 185 ? 2.297 -2.828 4.383 1.00 80.56 185 TYR A O 1
ATOM 1426 N N . TYR A 1 186 ? 1.788 -1.102 5.731 1.00 77.50 186 TYR A N 1
ATOM 1427 C CA . TYR A 1 186 ? 2.024 -1.84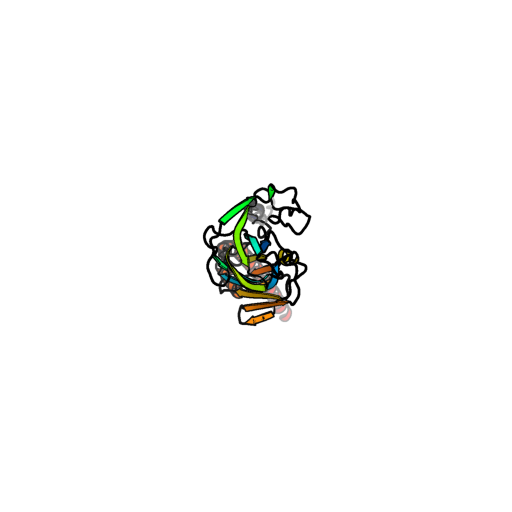2 6.968 1.00 77.50 186 TYR A CA 1
ATOM 1428 C C . TYR A 1 186 ? 0.847 -2.777 7.246 1.00 77.50 186 TYR A C 1
ATOM 1430 O O . TYR A 1 186 ? -0.232 -2.350 7.634 1.00 77.50 186 TYR A O 1
ATOM 1438 N N . LEU A 1 187 ? 1.072 -4.080 7.095 1.00 74.38 187 LEU A N 1
ATOM 1439 C CA . LEU A 1 187 ? 0.082 -5.093 7.470 1.00 74.38 187 LEU A CA 1
ATOM 1440 C C . LEU A 1 187 ? 0.193 -5.445 8.954 1.00 74.38 187 LEU A C 1
ATOM 1442 O O . LEU A 1 187 ? -0.791 -5.774 9.604 1.00 74.38 187 LEU A O 1
ATOM 1446 N N . ARG A 1 188 ? 1.394 -5.345 9.529 1.00 63.56 188 ARG A N 1
ATOM 1447 C CA . ARG A 1 188 ? 1.665 -5.832 10.884 1.00 63.56 188 ARG A CA 1
ATOM 1448 C C . ARG A 1 188 ? 0.893 -5.150 12.020 1.00 63.56 188 ARG A C 1
ATOM 1450 O O . ARG A 1 188 ? 0.702 -5.829 13.024 1.00 63.56 188 ARG A O 1
ATOM 1457 N N . PRO A 1 189 ? 0.440 -3.883 11.958 1.00 61.22 189 PRO A N 1
ATOM 1458 C CA . PRO A 1 189 ? -0.389 -3.329 13.032 1.00 61.22 189 PRO A CA 1
ATOM 1459 C C . PRO A 1 189 ? -1.682 -4.123 13.243 1.00 61.22 189 PRO A C 1
ATOM 1461 O O . PRO A 1 189 ? -2.175 -4.182 14.366 1.00 61.22 189 PRO A O 1
ATOM 1464 N N . ALA A 1 190 ? -2.145 -4.856 12.222 1.00 63.56 190 ALA A N 1
ATOM 1465 C CA . ALA A 1 190 ? -3.211 -5.847 12.336 1.00 63.56 190 ALA A CA 1
ATOM 1466 C C . ALA A 1 190 ? -2.877 -7.047 13.267 1.00 63.56 190 ALA A C 1
ATOM 1468 O O . ALA A 1 190 ? -3.777 -7.745 13.724 1.00 63.56 190 ALA A O 1
ATOM 1469 N N . ALA A 1 191 ? -1.611 -7.257 13.640 1.00 60.41 191 ALA A N 1
ATOM 1470 C CA . ALA A 1 191 ? -1.197 -8.258 14.630 1.00 60.41 191 ALA A CA 1
ATOM 1471 C C . ALA A 1 191 ? -1.409 -7.806 16.085 1.00 60.41 191 ALA A C 1
ATOM 1473 O O . ALA A 1 191 ? -1.328 -8.625 16.998 1.00 60.41 191 ALA A O 1
ATOM 1474 N N . LEU A 1 192 ? -1.632 -6.509 16.326 1.00 63.00 192 LEU A N 1
ATOM 1475 C CA . LEU A 1 192 ? -1.842 -5.967 17.676 1.00 63.00 192 LEU A CA 1
ATOM 1476 C C . LEU A 1 192 ? -3.255 -6.217 18.208 1.00 63.00 192 LEU A C 1
ATOM 1478 O O . LEU A 1 192 ? -3.528 -5.953 19.380 1.00 63.00 192 LEU A O 1
ATOM 1482 N N . TRP A 1 193 ? -4.141 -6.698 17.346 1.00 65.62 193 TRP A N 1
ATOM 1483 C CA . TRP A 1 193 ? -5.546 -6.899 17.635 1.00 65.62 193 TRP A CA 1
ATOM 1484 C C . TRP A 1 193 ? -5.785 -8.216 18.333 1.00 65.62 193 TRP A C 1
ATOM 1486 O O . TRP A 1 193 ? -5.067 -9.193 18.118 1.00 65.62 193 TRP A O 1
ATOM 1496 N N . LYS A 1 194 ? -6.843 -8.239 19.143 1.00 64.12 194 LYS A N 1
ATOM 1497 C CA . LYS A 1 194 ? -7.290 -9.445 19.836 1.00 64.12 194 LYS A CA 1
ATOM 1498 C C . LYS A 1 194 ? -7.464 -10.628 18.881 1.00 64.12 194 LYS A C 1
ATOM 1500 O O . LYS A 1 194 ? -6.998 -11.719 19.188 1.00 64.12 194 LYS A O 1
ATOM 1505 N N . ASP A 1 195 ? -8.093 -10.375 17.736 1.00 68.25 195 ASP A N 1
ATOM 1506 C CA . ASP A 1 195 ? -8.330 -11.350 16.680 1.00 68.25 195 ASP A CA 1
ATOM 1507 C C . ASP A 1 195 ? -8.174 -10.668 15.310 1.00 68.25 195 ASP A C 1
ATOM 1509 O O . ASP A 1 195 ? -8.663 -9.552 15.118 1.00 68.25 195 ASP A O 1
ATOM 1513 N N . PHE A 1 196 ? -7.511 -11.358 14.374 1.00 71.31 196 PHE A N 1
ATOM 1514 C CA . PHE A 1 196 ? -7.450 -11.026 12.948 1.00 71.31 196 PHE A CA 1
ATOM 1515 C C . PHE A 1 196 ? -7.721 -12.288 12.138 1.00 71.31 196 PHE A C 1
ATOM 1517 O O . PHE A 1 196 ? -7.054 -13.301 12.353 1.00 71.31 196 PHE A O 1
ATOM 1524 N N . SER A 1 197 ? -8.702 -12.243 11.232 1.00 70.38 197 SER A N 1
ATOM 1525 C CA . SER A 1 197 ? -9.048 -13.416 10.417 1.00 70.38 197 SER A CA 1
ATOM 1526 C C . SER A 1 197 ? -8.653 -13.229 8.961 1.00 70.38 197 SER A C 1
ATOM 1528 O O . SER A 1 197 ? -7.756 -13.911 8.492 1.00 70.38 197 SER A O 1
ATOM 1530 N N . ASN A 1 198 ? -9.273 -12.298 8.237 1.00 85.56 198 ASN A N 1
ATOM 1531 C CA . ASN A 1 198 ? -9.167 -12.299 6.776 1.00 85.56 198 ASN A CA 1
ATOM 1532 C C . ASN A 1 198 ? -8.515 -11.027 6.233 1.00 85.56 198 ASN A C 1
ATOM 1534 O O . ASN A 1 198 ? -8.934 -9.923 6.574 1.00 85.56 198 ASN A O 1
ATOM 1538 N N . LEU A 1 199 ? -7.561 -11.193 5.320 1.00 90.00 199 LEU A N 1
ATOM 1539 C CA . LEU A 1 199 ? -6.984 -10.122 4.514 1.00 90.00 199 LEU A CA 1
ATOM 1540 C C . LEU A 1 199 ? -7.328 -10.354 3.045 1.00 90.00 199 LEU A C 1
ATOM 1542 O O . LEU A 1 199 ? -6.983 -11.389 2.474 1.00 90.00 199 LEU A O 1
ATOM 1546 N N . THR A 1 200 ? -7.974 -9.378 2.418 1.00 94.06 200 THR A N 1
ATOM 1547 C CA . THR A 1 200 ? -8.147 -9.332 0.962 1.00 94.06 200 THR A CA 1
ATOM 1548 C C . THR A 1 200 ? -7.490 -8.074 0.425 1.00 94.06 200 THR A C 1
ATOM 1550 O O . THR A 1 200 ? -7.774 -6.985 0.904 1.00 94.06 200 THR A O 1
ATOM 1553 N N . ILE A 1 201 ? -6.636 -8.204 -0.586 1.00 95.00 201 ILE A N 1
ATOM 1554 C CA . ILE A 1 201 ? -6.018 -7.067 -1.269 1.00 95.00 201 ILE A CA 1
ATOM 1555 C C . ILE A 1 201 ? -6.406 -7.131 -2.739 1.00 95.00 201 ILE A C 1
ATOM 1557 O O . ILE A 1 201 ? -6.058 -8.086 -3.435 1.00 95.00 201 ILE A O 1
ATOM 1561 N N . ASN A 1 202 ? -7.100 -6.106 -3.218 1.00 97.62 202 ASN A N 1
ATOM 1562 C CA . ASN A 1 202 ? -7.444 -5.939 -4.622 1.00 97.62 202 ASN A CA 1
ATOM 1563 C C . ASN A 1 202 ? -6.543 -4.862 -5.223 1.00 97.62 202 ASN A C 1
ATOM 1565 O O . ASN A 1 202 ? -6.511 -3.729 -4.755 1.00 97.62 202 ASN A O 1
ATOM 1569 N N . LEU A 1 203 ? -5.815 -5.207 -6.280 1.00 97.38 203 LEU A N 1
ATOM 1570 C CA . LEU A 1 203 ? -4.932 -4.293 -6.991 1.00 97.38 203 LEU A CA 1
ATOM 1571 C C . LEU A 1 203 ? -5.443 -4.079 -8.414 1.00 97.38 203 LEU A C 1
ATOM 1573 O O . LEU A 1 203 ? -5.482 -5.006 -9.229 1.00 97.38 203 LEU A O 1
ATOM 1577 N N . HIS A 1 204 ? -5.771 -2.832 -8.729 1.00 97.31 204 HIS A N 1
ATOM 1578 C CA . HIS A 1 204 ? -6.197 -2.377 -10.044 1.00 97.31 204 HIS A CA 1
ATOM 1579 C C . HIS A 1 204 ? -5.131 -1.463 -10.642 1.00 97.31 204 HIS A C 1
ATOM 1581 O O . HIS A 1 204 ? -4.778 -0.441 -10.058 1.00 97.31 204 HIS A O 1
ATOM 1587 N N . LEU A 1 205 ? -4.632 -1.827 -11.821 1.00 95.69 205 LEU A N 1
ATOM 1588 C CA . LEU A 1 205 ? -3.622 -1.061 -12.547 1.00 95.69 205 LEU A CA 1
ATOM 1589 C C . LEU A 1 205 ? -4.242 -0.335 -13.745 1.00 95.69 205 LEU A C 1
ATOM 1591 O O . LEU A 1 205 ? -5.066 -0.900 -14.474 1.00 95.69 205 LEU A O 1
ATOM 1595 N N . ASP A 1 206 ? -3.838 0.911 -13.974 1.00 92.50 206 ASP A N 1
ATOM 1596 C CA . ASP A 1 206 ? -4.314 1.709 -15.102 1.00 92.50 206 ASP A CA 1
ATOM 1597 C C . ASP A 1 206 ? -3.506 1.467 -16.385 1.00 92.50 206 ASP A C 1
ATOM 1599 O O . ASP A 1 206 ? -2.873 0.427 -16.564 1.00 92.50 206 ASP A O 1
ATOM 1603 N N . GLU A 1 207 ? -3.687 2.323 -17.394 1.00 88.31 207 GLU A N 1
ATOM 1604 C CA . GLU A 1 207 ? -2.980 2.182 -18.674 1.00 88.31 207 GLU A CA 1
ATOM 1605 C C . GLU A 1 207 ? -1.550 2.697 -18.586 1.00 88.31 207 GLU A C 1
ATOM 1607 O O . GLU A 1 207 ? -0.710 2.195 -19.325 1.00 88.31 207 GLU A O 1
ATOM 1612 N N . ASP A 1 208 ? -1.265 3.641 -17.689 1.00 84.50 208 ASP A N 1
ATOM 1613 C CA . ASP A 1 208 ? 0.052 4.258 -17.557 1.00 84.50 208 ASP A CA 1
ATOM 1614 C C . ASP A 1 208 ? 1.044 3.348 -16.821 1.00 84.50 208 ASP A C 1
ATOM 1616 O O . ASP A 1 208 ? 2.213 3.302 -17.208 1.00 84.50 208 ASP A O 1
ATOM 1620 N N . MET A 1 209 ? 0.571 2.583 -15.828 1.00 86.69 209 MET A N 1
ATOM 1621 C CA . MET A 1 209 ? 1.358 1.623 -15.037 1.00 86.69 209 MET A CA 1
ATOM 1622 C C . MET A 1 209 ? 0.717 0.217 -15.034 1.00 86.69 209 MET A C 1
ATOM 1624 O O . MET A 1 209 ? 0.332 -0.286 -13.980 1.00 86.69 209 MET A O 1
ATOM 1628 N N . PRO A 1 210 ? 0.554 -0.447 -16.196 1.00 90.25 210 PRO A N 1
ATOM 1629 C CA . PRO A 1 210 ? -0.321 -1.612 -16.346 1.00 90.25 210 PRO A CA 1
ATOM 1630 C C . PRO A 1 210 ? 0.272 -2.943 -15.861 1.00 90.25 210 PRO A C 1
ATOM 1632 O O . PRO A 1 210 ? -0.409 -3.972 -15.961 1.00 90.25 210 PRO A O 1
ATOM 1635 N N . VAL A 1 211 ? 1.535 -2.977 -15.425 1.00 89.38 211 VAL A N 1
ATOM 1636 C CA . VAL A 1 211 ? 2.243 -4.218 -15.086 1.00 89.38 211 VAL A CA 1
ATOM 1637 C C . VAL A 1 211 ? 2.548 -4.275 -13.598 1.00 89.38 211 VAL A C 1
ATOM 1639 O O . VAL A 1 211 ? 3.234 -3.409 -13.072 1.00 89.38 211 VAL A O 1
ATOM 1642 N N . LEU A 1 212 ? 2.086 -5.341 -12.940 1.00 92.69 212 LEU A N 1
ATOM 1643 C CA . LEU A 1 212 ? 2.624 -5.769 -11.651 1.00 92.69 212 LEU A CA 1
ATOM 1644 C C . LEU A 1 212 ? 3.975 -6.441 -11.916 1.00 92.69 212 LEU A C 1
ATOM 1646 O O . LEU A 1 212 ? 4.011 -7.521 -12.509 1.00 92.69 212 LEU A O 1
ATOM 1650 N N . GLN A 1 213 ? 5.061 -5.765 -11.550 1.00 90.38 213 GLN A N 1
ATOM 1651 C CA . GLN A 1 213 ? 6.432 -6.179 -11.845 1.00 90.38 213 GLN A CA 1
ATOM 1652 C C . GLN A 1 213 ? 6.999 -7.081 -10.747 1.00 90.38 213 GLN A C 1
ATOM 1654 O O . GLN A 1 213 ? 7.622 -8.094 -11.063 1.00 90.38 213 GLN A O 1
ATOM 1659 N N . ASP A 1 214 ? 6.770 -6.718 -9.485 1.00 91.88 214 ASP A N 1
ATOM 1660 C CA . ASP A 1 214 ? 7.170 -7.495 -8.311 1.00 91.88 214 ASP A CA 1
ATOM 1661 C C . ASP A 1 214 ? 6.178 -7.287 -7.159 1.00 91.88 214 ASP A C 1
ATOM 1663 O O . ASP A 1 214 ? 5.552 -6.230 -7.037 1.00 91.88 214 ASP A O 1
ATOM 1667 N N . SER A 1 215 ? 6.039 -8.296 -6.304 1.00 92.31 215 SER A N 1
ATOM 1668 C CA . SER A 1 215 ? 5.385 -8.176 -5.003 1.00 92.31 215 SER A CA 1
ATOM 1669 C C . SER A 1 215 ? 5.906 -9.255 -4.064 1.00 92.31 215 SER A C 1
ATOM 1671 O O . SER A 1 215 ? 6.215 -10.364 -4.499 1.00 92.31 215 SER A O 1
ATOM 1673 N N . ASN A 1 216 ? 5.986 -8.944 -2.771 1.00 89.62 216 ASN A N 1
ATOM 1674 C CA . ASN A 1 216 ? 6.318 -9.945 -1.758 1.00 89.62 216 ASN A CA 1
ATOM 1675 C C . ASN A 1 216 ? 5.144 -10.883 -1.423 1.00 89.62 216 ASN A C 1
ATOM 1677 O O . ASN A 1 216 ? 5.362 -11.913 -0.791 1.00 89.62 216 ASN A O 1
ATOM 1681 N N . LEU A 1 217 ? 3.922 -10.556 -1.859 1.00 92.25 217 LEU A N 1
ATOM 1682 C CA . LEU A 1 217 ? 2.752 -11.425 -1.746 1.00 92.25 217 LEU A CA 1
ATOM 1683 C C . LEU A 1 217 ? 2.402 -12.047 -3.104 1.00 92.25 217 LEU A C 1
ATOM 1685 O O . LEU A 1 217 ? 2.539 -11.427 -4.160 1.00 92.25 217 LEU A O 1
ATOM 1689 N N . GLU A 1 218 ? 1.912 -13.286 -3.082 1.00 93.81 218 GLU A N 1
ATOM 1690 C CA . GLU A 1 218 ? 1.542 -14.022 -4.293 1.00 93.81 218 GLU A CA 1
ATOM 1691 C C . GLU A 1 218 ? 0.145 -13.617 -4.790 1.00 93.81 218 GLU A C 1
ATOM 1693 O O . GLU A 1 218 ? -0.866 -14.212 -4.423 1.00 93.81 218 GLU A O 1
ATOM 1698 N N . PHE A 1 219 ? 0.076 -12.595 -5.644 1.00 95.19 219 PHE A N 1
ATOM 1699 C CA . PHE A 1 219 ? -1.180 -12.151 -6.252 1.00 95.19 219 PHE A CA 1
ATOM 1700 C C . PHE A 1 219 ? -1.663 -13.074 -7.386 1.00 95.19 219 PHE A C 1
ATOM 1702 O O . PHE A 1 219 ? -0.933 -13.365 -8.339 1.00 95.19 219 PHE A O 1
ATOM 1709 N N . GLU A 1 220 ? -2.949 -13.425 -7.367 1.00 96.31 220 GLU A N 1
ATOM 1710 C CA . GLU A 1 220 ? -3.642 -14.064 -8.484 1.00 96.31 220 GLU A CA 1
ATOM 1711 C C . GLU A 1 220 ? -4.189 -13.012 -9.458 1.00 96.31 220 GLU A C 1
ATOM 1713 O O . GLU A 1 220 ? -4.838 -12.040 -9.075 1.00 96.31 220 GLU A O 1
ATOM 1718 N N . LYS A 1 221 ? -3.972 -13.204 -10.762 1.00 95.75 221 LYS A N 1
ATOM 1719 C CA . LYS A 1 221 ? -4.544 -12.326 -11.787 1.00 95.75 221 LYS A CA 1
ATOM 1720 C C . LYS A 1 221 ? -5.982 -12.731 -12.115 1.00 95.75 221 LYS A C 1
ATOM 1722 O O . LYS A 1 221 ? -6.200 -13.643 -12.910 1.00 95.75 221 LYS A O 1
ATOM 1727 N N . VAL A 1 222 ? -6.949 -11.991 -11.583 1.00 96.56 222 VAL A N 1
ATOM 1728 C CA . VAL A 1 222 ? -8.387 -12.271 -11.749 1.00 96.56 222 VAL A CA 1
ATOM 1729 C C . VAL A 1 222 ? -9.006 -11.611 -12.988 1.00 96.56 222 VAL A C 1
ATOM 1731 O O . VAL A 1 222 ? -9.995 -12.104 -13.528 1.00 96.56 222 VAL A O 1
ATOM 1734 N N . ALA A 1 223 ? -8.424 -10.512 -13.483 1.00 94.75 223 ALA A N 1
ATOM 1735 C CA . ALA A 1 223 ? -8.880 -9.834 -14.700 1.00 94.75 223 ALA A CA 1
ATOM 1736 C C . ALA A 1 223 ? -7.728 -9.088 -15.411 1.00 94.75 223 ALA A C 1
ATOM 1738 O O . ALA A 1 223 ? -6.595 -9.039 -14.916 1.00 94.75 223 ALA A O 1
ATOM 1739 N N . PRO A 1 224 ? -7.954 -8.498 -16.602 1.00 93.44 224 PRO A N 1
ATOM 1740 C CA . PRO A 1 224 ? -6.972 -7.615 -17.220 1.00 93.44 224 PRO A CA 1
ATOM 1741 C C . PRO A 1 224 ? -6.598 -6.472 -16.270 1.00 93.44 224 PRO A C 1
ATOM 1743 O O . PRO A 1 224 ? -7.451 -5.661 -15.930 1.00 93.44 224 PRO A O 1
ATOM 1746 N N . ARG A 1 225 ? -5.316 -6.406 -15.878 1.00 93.38 225 ARG A N 1
ATOM 1747 C CA . ARG A 1 225 ? -4.771 -5.401 -14.943 1.00 93.38 225 ARG A CA 1
ATOM 1748 C C . ARG A 1 225 ? -5.437 -5.401 -13.563 1.00 93.38 225 ARG A C 1
ATOM 1750 O O . ARG A 1 225 ? -5.436 -4.391 -12.871 1.00 93.38 225 ARG A O 1
ATOM 1757 N N . THR A 1 226 ? -6.029 -6.523 -13.176 1.00 96.12 226 THR A N 1
ATOM 1758 C CA . THR A 1 226 ? -6.620 -6.695 -11.852 1.00 96.12 226 THR A CA 1
ATOM 1759 C C . THR A 1 226 ? -6.061 -7.949 -11.221 1.00 96.12 226 THR A C 1
ATOM 1761 O O . THR A 1 226 ? -6.067 -9.022 -11.833 1.00 96.12 226 THR A O 1
ATOM 1764 N N . TYR A 1 227 ? -5.572 -7.777 -10.006 1.00 96.94 227 TYR A N 1
ATOM 1765 C CA . TYR A 1 227 ? -4.872 -8.776 -9.229 1.00 96.94 227 TYR A CA 1
ATOM 1766 C C . TYR A 1 227 ? -5.510 -8.844 -7.847 1.00 96.94 227 TYR A C 1
ATOM 1768 O O . TYR A 1 227 ? -5.961 -7.825 -7.329 1.00 96.94 227 TYR A O 1
ATOM 1776 N N . GLN A 1 228 ? -5.565 -10.035 -7.269 1.00 97.12 228 GLN A N 1
ATOM 1777 C CA . GLN A 1 228 ? -6.149 -10.256 -5.959 1.00 97.12 228 GLN A CA 1
ATOM 1778 C C . GLN A 1 228 ? -5.234 -11.138 -5.117 1.00 97.12 228 GLN A C 1
ATOM 1780 O O . GLN A 1 228 ? -4.693 -12.130 -5.600 1.00 97.12 228 GLN A O 1
ATOM 1785 N N . TYR A 1 229 ? -5.082 -10.766 -3.856 1.00 94.88 229 TYR A N 1
ATOM 1786 C CA . TYR A 1 229 ? -4.487 -11.593 -2.821 1.00 94.88 229 TYR A CA 1
ATOM 1787 C C . TYR A 1 229 ? -5.539 -11.832 -1.739 1.00 94.88 229 TYR A C 1
ATOM 1789 O O . TYR A 1 229 ? -6.220 -10.893 -1.328 1.00 94.88 229 TYR A O 1
ATOM 1797 N N . VAL A 1 230 ? -5.686 -13.079 -1.298 1.00 93.56 230 VAL A N 1
ATOM 1798 C CA . VAL A 1 230 ? -6.600 -13.467 -0.217 1.00 93.56 230 VAL A CA 1
ATOM 1799 C C . VAL A 1 230 ? -5.829 -14.337 0.760 1.00 93.56 230 VAL A C 1
ATOM 1801 O O . VAL A 1 230 ? -5.128 -15.260 0.345 1.00 93.56 230 VAL A O 1
ATOM 1804 N N . SER A 1 231 ? -5.967 -14.049 2.049 1.00 89.50 231 SER A N 1
ATOM 1805 C CA . SER A 1 231 ? -5.354 -14.824 3.119 1.00 89.50 231 SER A CA 1
ATOM 1806 C C . SER A 1 231 ? -6.267 -14.895 4.336 1.00 89.50 231 SER A C 1
ATOM 1808 O O . SER A 1 231 ? -6.840 -13.886 4.742 1.00 89.50 231 SER A O 1
ATOM 1810 N N . ASP A 1 232 ? -6.333 -16.078 4.945 1.00 86.19 232 ASP A N 1
ATOM 1811 C CA . ASP A 1 232 ? -7.042 -16.343 6.208 1.00 86.19 232 ASP A CA 1
ATOM 1812 C C . ASP A 1 232 ? -6.149 -16.076 7.440 1.00 86.19 232 ASP A C 1
ATOM 1814 O O . ASP A 1 232 ? -6.484 -16.433 8.570 1.00 86.19 232 ASP A O 1
ATOM 1818 N N . THR A 1 233 ? -4.951 -15.527 7.219 1.00 80.62 233 THR A N 1
ATOM 1819 C CA . THR A 1 233 ? -3.998 -15.142 8.264 1.00 80.62 233 THR A CA 1
ATOM 1820 C C . THR A 1 233 ? -3.251 -13.878 7.866 1.00 80.62 233 THR A C 1
ATOM 1822 O O . THR A 1 233 ? -3.031 -13.625 6.678 1.00 80.62 233 THR A O 1
ATOM 1825 N N . LEU A 1 234 ? -2.784 -13.112 8.848 1.00 79.75 234 LEU A N 1
ATOM 1826 C CA . LEU A 1 234 ? -1.954 -11.948 8.572 1.00 79.75 234 LEU A CA 1
ATOM 1827 C C . LEU A 1 234 ? -0.564 -12.365 8.044 1.00 79.75 234 LEU A C 1
ATOM 1829 O O . LEU A 1 234 ? 0.074 -13.222 8.662 1.00 79.75 234 LEU A O 1
ATOM 1833 N N . PRO A 1 235 ? -0.070 -11.776 6.940 1.00 81.50 235 PRO A N 1
ATOM 1834 C CA . PRO A 1 235 ? 1.287 -12.026 6.457 1.00 81.50 235 PRO A CA 1
ATOM 1835 C C . PRO A 1 235 ? 2.373 -11.616 7.466 1.00 81.50 235 PRO A C 1
ATOM 1837 O O . PRO A 1 235 ? 2.214 -10.654 8.216 1.00 81.50 235 PRO A O 1
ATOM 1840 N N . GLU A 1 236 ? 3.510 -12.322 7.457 1.00 75.31 236 GLU A N 1
ATOM 1841 C CA . GLU A 1 236 ? 4.651 -12.024 8.345 1.00 75.31 236 GLU A CA 1
ATOM 1842 C C . GLU A 1 236 ? 5.366 -10.712 7.980 1.00 75.31 236 GLU A C 1
ATOM 1844 O O . GLU A 1 236 ? 5.998 -10.076 8.829 1.00 75.31 236 GLU A O 1
ATOM 1849 N N . GLU A 1 237 ? 5.273 -10.298 6.719 1.00 75.69 237 GLU A N 1
ATOM 1850 C CA . GLU A 1 237 ? 5.906 -9.101 6.173 1.00 75.69 237 GLU A CA 1
ATOM 1851 C C . GLU A 1 237 ? 4.859 -8.052 5.777 1.00 75.69 237 GLU A C 1
ATOM 1853 O O . GLU A 1 237 ? 3.708 -8.365 5.477 1.00 75.69 237 GLU A O 1
ATOM 1858 N N . ASN A 1 238 ? 5.274 -6.786 5.748 1.00 80.88 238 ASN A N 1
ATOM 1859 C CA . ASN A 1 238 ? 4.451 -5.697 5.224 1.00 80.88 238 ASN A CA 1
ATOM 1860 C C . ASN A 1 238 ? 4.297 -5.820 3.708 1.00 80.88 238 ASN A C 1
ATOM 1862 O O . ASN A 1 238 ? 5.178 -6.354 3.040 1.00 80.88 238 ASN A O 1
ATOM 1866 N N . LEU A 1 239 ? 3.203 -5.311 3.150 1.00 84.94 239 LEU A N 1
ATOM 1867 C CA . LEU A 1 239 ? 2.972 -5.368 1.712 1.00 84.94 239 LEU A CA 1
ATOM 1868 C C . LEU A 1 239 ? 3.968 -4.462 0.985 1.00 84.94 239 LEU A C 1
ATOM 1870 O O . LEU A 1 239 ? 4.063 -3.272 1.288 1.00 84.94 239 LEU A O 1
ATOM 1874 N N . ARG A 1 240 ? 4.632 -5.015 -0.029 1.00 88.25 240 ARG A N 1
ATOM 1875 C CA . ARG A 1 240 ? 5.434 -4.283 -1.007 1.00 88.25 240 ARG A CA 1
ATOM 1876 C C . ARG A 1 240 ? 4.970 -4.634 -2.414 1.00 88.25 240 ARG A C 1
ATOM 1878 O O . ARG A 1 240 ? 4.870 -5.810 -2.778 1.00 88.25 240 ARG A O 1
ATOM 1885 N N . ILE A 1 241 ? 4.711 -3.607 -3.213 1.00 90.75 241 ILE A N 1
ATOM 1886 C CA . ILE A 1 241 ? 4.300 -3.729 -4.611 1.00 90.75 241 ILE A CA 1
ATOM 1887 C C . ILE A 1 241 ? 5.207 -2.854 -5.476 1.00 90.75 241 ILE A C 1
ATOM 1889 O O . ILE A 1 241 ? 5.393 -1.669 -5.195 1.00 90.75 241 ILE A O 1
ATOM 1893 N N . GLU A 1 242 ? 5.714 -3.427 -6.566 1.00 90.94 242 GLU A N 1
ATOM 1894 C CA . GLU A 1 242 ? 6.343 -2.690 -7.658 1.00 90.94 242 GLU A CA 1
ATOM 1895 C C . GLU A 1 242 ? 5.479 -2.783 -8.917 1.00 90.94 242 GLU A C 1
ATOM 1897 O O . GLU A 1 242 ? 5.179 -3.870 -9.421 1.00 90.94 242 GLU A O 1
ATOM 1902 N N . VAL A 1 243 ? 5.101 -1.624 -9.448 1.00 91.25 243 VAL A N 1
ATOM 1903 C CA . VAL A 1 243 ? 4.388 -1.488 -10.719 1.00 91.25 243 VAL A CA 1
ATOM 1904 C C . VAL A 1 243 ? 5.291 -0.846 -11.764 1.00 91.25 243 VAL A C 1
ATOM 1906 O O . VAL A 1 243 ? 6.096 0.038 -11.461 1.00 91.25 243 VAL A O 1
ATOM 1909 N N . ASP A 1 244 ? 5.149 -1.275 -13.011 1.00 88.75 244 ASP A N 1
ATOM 1910 C CA . ASP A 1 244 ? 5.964 -0.819 -14.138 1.00 88.75 244 ASP A CA 1
ATOM 1911 C C . ASP A 1 244 ? 5.083 -0.565 -15.371 1.00 88.75 244 ASP A C 1
ATOM 1913 O O . ASP A 1 244 ? 3.908 -0.960 -15.454 1.00 88.75 244 ASP A O 1
ATOM 1917 N N . GLN A 1 245 ? 5.663 0.120 -16.348 1.00 84.25 245 GLN A N 1
ATOM 1918 C CA . GLN A 1 245 ? 5.086 0.232 -17.674 1.00 84.25 245 GLN A CA 1
ATOM 1919 C C . GLN A 1 245 ? 5.148 -1.126 -18.395 1.00 84.25 245 GLN A C 1
ATOM 1921 O O . GLN A 1 245 ? 5.953 -2.008 -18.101 1.00 84.25 245 GLN A O 1
ATOM 1926 N N . SER A 1 246 ? 4.306 -1.313 -19.405 1.00 83.19 246 SER A N 1
ATOM 1927 C CA . SER A 1 246 ? 4.410 -2.490 -20.267 1.00 83.19 246 SER A CA 1
ATOM 1928 C C . SER A 1 246 ? 5.642 -2.428 -21.169 1.00 83.19 246 SER A C 1
ATOM 1930 O O . SER A 1 246 ? 6.042 -1.364 -21.638 1.00 83.19 246 SER A O 1
ATOM 1932 N N . TRP A 1 247 ? 6.168 -3.592 -21.549 1.00 79.00 247 TRP A N 1
ATOM 1933 C CA . TRP A 1 247 ? 7.270 -3.691 -22.515 1.00 79.00 247 TRP A CA 1
ATOM 1934 C C . TRP A 1 247 ? 6.992 -2.969 -23.854 1.00 79.00 247 TRP A C 1
ATOM 1936 O O . TRP A 1 247 ? 7.909 -2.498 -24.528 1.00 79.00 247 TRP A O 1
ATOM 1946 N N . TRP A 1 248 ? 5.719 -2.856 -24.263 1.00 77.81 248 TRP A N 1
ATOM 1947 C CA . TRP A 1 248 ? 5.325 -2.076 -25.441 1.00 77.81 248 TRP A CA 1
ATOM 1948 C C . TRP A 1 248 ? 5.517 -0.572 -25.221 1.00 77.81 248 TRP A C 1
ATOM 1950 O O . TRP A 1 248 ? 5.977 0.125 -26.127 1.00 77.81 248 TRP A O 1
ATOM 1960 N N . GLN A 1 249 ? 5.184 -0.075 -24.029 1.00 78.38 249 GLN A N 1
ATOM 1961 C CA . GLN A 1 249 ? 5.425 1.313 -23.633 1.00 78.38 249 GLN A CA 1
ATOM 1962 C C . GLN A 1 249 ? 6.920 1.597 -23.493 1.00 78.38 249 GLN A C 1
ATOM 1964 O O . GLN A 1 249 ? 7.368 2.628 -23.985 1.00 78.38 249 GLN A O 1
ATOM 1969 N N . GLU A 1 250 ? 7.714 0.663 -22.958 1.00 79.56 250 GLU A N 1
ATOM 1970 C CA . GLU A 1 250 ? 9.179 0.786 -22.934 1.00 79.56 250 GLU A CA 1
ATOM 1971 C C . GLU A 1 250 ? 9.757 0.956 -24.345 1.00 79.56 250 GLU A C 1
ATOM 1973 O O . GLU A 1 250 ? 10.575 1.846 -24.597 1.00 79.56 250 GLU A O 1
ATOM 1978 N N . LEU A 1 251 ? 9.303 0.121 -25.287 1.00 78.19 251 LEU A N 1
ATOM 1979 C CA . LEU A 1 251 ? 9.754 0.156 -26.676 1.00 78.19 251 LEU A CA 1
ATOM 1980 C C . LEU A 1 251 ? 9.386 1.479 -27.359 1.00 78.19 251 LEU A C 1
ATOM 1982 O O . LEU A 1 251 ? 10.214 2.052 -28.066 1.00 78.19 251 LEU A O 1
ATOM 1986 N N . LEU A 1 252 ? 8.161 1.975 -27.164 1.00 79.94 252 LEU A N 1
ATOM 1987 C CA . LEU A 1 252 ? 7.737 3.268 -27.711 1.00 79.94 252 LEU A CA 1
ATOM 1988 C C . LEU A 1 252 ? 8.484 4.432 -27.045 1.00 79.94 252 LEU A C 1
ATOM 1990 O O . LEU A 1 252 ? 8.963 5.331 -27.742 1.00 79.94 252 LEU A O 1
ATOM 1994 N N . GLY A 1 253 ? 8.655 4.375 -25.725 1.00 73.44 253 GLY A N 1
ATOM 1995 C CA . GLY A 1 253 ? 9.397 5.354 -24.936 1.00 73.44 253 GLY A CA 1
ATOM 1996 C C . GLY A 1 253 ? 10.865 5.453 -25.354 1.00 73.44 253 GLY A C 1
ATOM 1997 O O . GLY A 1 253 ? 11.422 6.548 -25.385 1.00 73.44 253 GLY A O 1
ATOM 1998 N N . PHE A 1 254 ? 11.488 4.346 -25.778 1.00 76.69 254 PHE A N 1
ATOM 1999 C CA . PHE A 1 254 ? 12.839 4.368 -26.346 1.00 76.69 254 PHE A CA 1
ATOM 2000 C C . PHE A 1 254 ? 12.937 5.310 -27.555 1.00 76.69 254 PHE A C 1
ATOM 2002 O O . PHE A 1 254 ? 13.890 6.080 -27.657 1.00 76.69 254 PHE A O 1
ATOM 2009 N N . PHE A 1 255 ? 11.942 5.305 -28.448 1.00 77.56 255 PHE A N 1
ATOM 2010 C CA . PHE A 1 255 ? 11.929 6.195 -29.615 1.00 77.56 255 PHE A CA 1
ATOM 2011 C C . PHE A 1 255 ? 11.617 7.655 -29.268 1.00 77.56 255 PHE A C 1
ATOM 2013 O O . PHE A 1 255 ? 11.986 8.550 -30.027 1.00 77.56 255 PHE A O 1
ATOM 2020 N N . GLN A 1 256 ? 10.955 7.898 -28.136 1.00 74.62 256 GLN A N 1
ATOM 2021 C CA . GLN A 1 256 ? 10.642 9.236 -27.627 1.00 74.62 256 GLN A CA 1
ATOM 2022 C C . GLN A 1 256 ? 11.768 9.822 -26.762 1.00 74.62 256 GLN A C 1
ATOM 2024 O O . GLN A 1 256 ? 11.751 11.015 -26.461 1.00 74.62 256 GLN A O 1
ATOM 2029 N N . ASN A 1 257 ? 12.765 9.012 -26.392 1.00 74.00 257 ASN A N 1
ATOM 2030 C CA . ASN A 1 257 ? 13.860 9.427 -25.530 1.00 74.00 257 ASN A CA 1
ATOM 2031 C C . ASN A 1 257 ? 14.645 10.607 -26.158 1.00 74.00 257 ASN A C 1
ATOM 2033 O O . ASN A 1 257 ? 15.188 10.467 -27.262 1.00 74.00 257 ASN A O 1
ATOM 2037 N N . PRO A 1 258 ? 14.781 11.759 -25.469 1.00 76.25 258 PRO A N 1
ATOM 2038 C CA . PRO A 1 258 ? 15.448 12.946 -26.015 1.00 76.25 258 PRO A CA 1
ATOM 2039 C C . PRO A 1 258 ? 16.940 12.718 -26.313 1.00 76.25 258 PRO A C 1
ATOM 2041 O O . PRO A 1 258 ? 17.527 13.403 -27.154 1.00 76.25 258 PRO A O 1
ATOM 2044 N N . TYR A 1 259 ? 17.559 11.722 -25.676 1.00 78.38 259 TYR A N 1
ATOM 2045 C CA . TYR A 1 259 ? 18.945 11.326 -25.915 1.00 78.38 259 TYR A CA 1
ATOM 2046 C C . TYR A 1 259 ? 19.107 10.364 -27.097 1.00 78.38 259 TYR A C 1
ATOM 2048 O O . TYR A 1 259 ? 20.237 10.136 -27.533 1.00 78.38 259 TYR A O 1
ATOM 2056 N N . LEU A 1 260 ? 18.020 9.844 -27.683 1.00 82.62 260 LEU A N 1
ATOM 2057 C CA . LEU A 1 260 ? 18.081 8.972 -28.861 1.00 82.62 260 LEU A CA 1
ATOM 2058 C C . LEU A 1 260 ? 18.854 9.639 -30.005 1.00 82.62 260 LEU A C 1
ATOM 2060 O O . LEU A 1 260 ? 19.720 9.013 -30.612 1.00 82.62 260 LEU A O 1
ATOM 2064 N N . ALA A 1 261 ? 18.607 10.928 -30.259 1.00 77.38 261 ALA A N 1
ATOM 2065 C CA . ALA A 1 261 ? 19.319 11.688 -31.289 1.00 77.38 261 ALA A CA 1
ATOM 2066 C C . ALA A 1 261 ? 20.835 11.736 -31.029 1.00 77.38 261 ALA A C 1
ATOM 2068 O O . ALA A 1 261 ? 21.639 11.613 -31.956 1.00 77.38 261 ALA A O 1
ATOM 2069 N N . VAL A 1 262 ? 21.227 11.855 -29.759 1.00 82.00 262 VAL A N 1
ATOM 2070 C CA . VAL A 1 262 ? 22.627 11.851 -29.326 1.00 82.00 262 VAL A CA 1
ATOM 2071 C C . VAL A 1 262 ? 23.243 10.467 -29.544 1.00 82.00 262 VAL A C 1
ATOM 2073 O O . VAL A 1 262 ? 24.306 10.360 -30.158 1.00 82.00 262 VAL A O 1
ATOM 2076 N N . TYR A 1 263 ? 22.562 9.393 -29.136 1.00 82.69 263 TYR A N 1
ATOM 2077 C CA . TYR A 1 263 ? 23.018 8.020 -29.368 1.00 82.69 263 TYR A CA 1
ATOM 2078 C C . TYR A 1 263 ? 23.162 7.696 -30.856 1.00 82.69 263 TYR A C 1
ATOM 2080 O O . TYR A 1 263 ? 24.183 7.147 -31.271 1.00 82.69 263 TYR A O 1
ATOM 2088 N N . VAL A 1 264 ? 22.186 8.087 -31.676 1.00 85.94 264 VAL A N 1
ATOM 2089 C CA . VAL A 1 264 ? 22.235 7.932 -33.134 1.00 85.94 264 VAL A CA 1
ATOM 2090 C C . VAL A 1 264 ? 23.451 8.663 -33.703 1.00 85.94 264 VAL A C 1
ATOM 2092 O O . VAL A 1 264 ? 24.217 8.069 -34.461 1.00 85.94 264 VAL A O 1
ATOM 2095 N N . MET A 1 265 ? 23.691 9.912 -33.295 1.00 82.69 265 MET A N 1
ATOM 2096 C CA . MET A 1 265 ? 24.837 10.698 -33.759 1.00 82.69 265 MET A CA 1
ATOM 2097 C C . MET A 1 265 ? 26.185 10.040 -33.426 1.00 82.69 265 MET A C 1
ATOM 2099 O O . MET A 1 265 ? 27.084 10.053 -34.266 1.00 82.69 265 MET A O 1
ATOM 2103 N N . TYR A 1 266 ? 26.337 9.451 -32.236 1.00 84.62 266 TYR A N 1
ATOM 2104 C CA . TYR A 1 266 ? 27.601 8.832 -31.817 1.00 84.62 266 TYR A CA 1
ATOM 2105 C C . TYR A 1 266 ? 27.799 7.412 -32.360 1.00 84.62 266 TYR A C 1
ATOM 2107 O O . TYR A 1 266 ? 28.896 7.073 -32.808 1.00 84.62 266 TYR A O 1
ATOM 2115 N N . PHE A 1 267 ? 26.762 6.571 -32.345 1.00 86.50 267 PHE A N 1
ATOM 2116 C CA . PHE A 1 267 ? 26.903 5.150 -32.667 1.00 86.50 267 PHE A CA 1
ATOM 2117 C C . PHE A 1 267 ? 26.720 4.836 -34.154 1.00 86.50 267 PHE A C 1
ATOM 2119 O O . PHE A 1 267 ? 27.394 3.936 -34.661 1.00 86.50 267 PHE A O 1
ATOM 2126 N N . VAL A 1 268 ? 25.889 5.579 -34.896 1.00 90.12 268 VAL A N 1
ATOM 2127 C CA . VAL A 1 268 ? 25.675 5.304 -36.331 1.00 90.12 268 VAL A CA 1
ATOM 2128 C C . VAL A 1 268 ? 26.962 5.424 -37.154 1.00 90.12 268 VAL A C 1
ATOM 2130 O O . VAL A 1 268 ? 27.228 4.504 -37.930 1.00 90.12 268 VAL A O 1
ATOM 2133 N N . PRO A 1 269 ? 27.822 6.451 -36.993 1.00 89.38 269 PRO A N 1
ATOM 2134 C CA . PRO A 1 269 ? 29.081 6.522 -37.736 1.00 89.38 269 PRO A CA 1
ATOM 2135 C C . PRO A 1 269 ? 29.999 5.326 -37.460 1.00 89.38 269 PRO A C 1
ATOM 2137 O O . PRO A 1 269 ? 30.604 4.785 -38.386 1.00 89.38 269 PRO A O 1
ATOM 2140 N N . VAL A 1 270 ? 30.062 4.873 -36.203 1.00 89.69 270 VAL A N 1
ATOM 2141 C CA . VAL A 1 270 ? 30.858 3.703 -35.806 1.00 89.69 270 VAL A CA 1
ATOM 2142 C C . VAL A 1 270 ? 30.312 2.443 -36.475 1.00 89.69 270 VAL A C 1
ATOM 2144 O O . VAL A 1 270 ? 31.073 1.706 -37.102 1.00 89.69 270 VAL A O 1
ATOM 2147 N N . ILE A 1 271 ? 28.995 2.230 -36.424 1.00 90.44 271 ILE A N 1
ATOM 2148 C CA . ILE A 1 271 ? 28.336 1.086 -37.065 1.00 90.44 271 ILE A CA 1
ATOM 2149 C C . ILE A 1 271 ? 28.575 1.100 -38.580 1.00 90.44 271 ILE A C 1
ATOM 2151 O O . ILE A 1 271 ? 28.942 0.072 -39.146 1.00 90.44 271 ILE A O 1
ATOM 2155 N N . VAL A 1 272 ? 28.446 2.254 -39.243 1.00 93.31 272 VAL A N 1
ATOM 2156 C CA . VAL A 1 272 ? 28.693 2.389 -40.690 1.00 93.31 272 VAL A CA 1
ATOM 2157 C C . VAL A 1 272 ? 30.133 2.015 -41.045 1.00 93.31 272 VAL A C 1
ATOM 2159 O O . VAL A 1 272 ? 30.352 1.285 -42.014 1.00 93.31 272 VAL A O 1
ATOM 2162 N N . VAL A 1 273 ? 31.118 2.449 -40.252 1.00 92.19 273 VAL A N 1
ATOM 2163 C CA . VAL A 1 273 ? 32.529 2.079 -40.453 1.00 92.19 273 VAL A CA 1
ATOM 2164 C C . VAL A 1 273 ? 32.737 0.576 -40.260 1.00 92.19 273 VAL A C 1
ATOM 2166 O O . VAL A 1 273 ? 33.384 -0.059 -41.095 1.00 92.19 273 VAL A O 1
ATOM 2169 N N . VAL A 1 274 ? 32.161 -0.017 -39.211 1.00 91.88 274 VAL A N 1
ATOM 2170 C CA . VAL A 1 274 ? 32.253 -1.464 -38.955 1.00 91.88 274 VAL A CA 1
ATOM 2171 C C . VAL A 1 274 ? 31.642 -2.259 -40.110 1.00 91.88 274 VAL A C 1
ATOM 2173 O O . VAL A 1 274 ? 32.289 -3.163 -40.642 1.00 91.88 274 VAL A O 1
ATOM 2176 N N . VAL A 1 275 ? 30.444 -1.885 -40.567 1.00 93.56 275 VAL A N 1
ATOM 2177 C CA . VAL A 1 275 ? 29.757 -2.536 -41.692 1.00 93.56 275 VAL A CA 1
ATOM 2178 C C . VAL A 1 275 ? 30.554 -2.390 -42.989 1.00 93.56 275 VAL A C 1
ATOM 2180 O O . VAL A 1 275 ? 30.703 -3.367 -43.724 1.00 93.56 275 VAL A O 1
ATOM 2183 N N . ALA A 1 276 ? 31.125 -1.215 -43.265 1.00 92.31 276 ALA A N 1
ATOM 2184 C CA . ALA A 1 276 ? 31.965 -0.996 -44.442 1.00 92.31 276 ALA A CA 1
ATOM 2185 C C . ALA A 1 276 ? 33.246 -1.848 -44.404 1.00 92.31 276 ALA A C 1
ATOM 2187 O O . ALA A 1 276 ? 33.620 -2.444 -45.417 1.00 92.31 276 ALA A O 1
ATOM 2188 N N . CYS A 1 277 ? 33.890 -1.964 -43.240 1.00 91.88 277 CYS A N 1
ATOM 2189 C CA . CYS A 1 277 ? 35.064 -2.813 -43.045 1.00 91.88 277 CYS A CA 1
ATOM 2190 C C . CYS A 1 277 ? 34.729 -4.297 -43.239 1.00 91.88 277 CYS A C 1
ATOM 2192 O O . CYS A 1 277 ? 35.389 -4.976 -44.028 1.00 91.88 277 CYS A O 1
ATOM 2194 N N . VAL A 1 278 ? 33.674 -4.796 -42.588 1.00 92.75 278 VAL A N 1
ATOM 2195 C CA . VAL A 1 278 ? 33.226 -6.193 -42.719 1.00 92.75 278 VAL A CA 1
ATOM 2196 C C . VAL A 1 278 ? 32.814 -6.494 -44.161 1.00 92.75 278 VAL A C 1
ATOM 2198 O O . VAL A 1 278 ? 33.275 -7.474 -44.749 1.00 92.75 278 VAL A O 1
ATOM 2201 N N . GLY A 1 279 ? 32.016 -5.621 -44.779 1.00 92.31 279 GLY A N 1
ATOM 2202 C CA . GLY A 1 279 ? 31.619 -5.736 -46.181 1.00 92.31 279 GLY A CA 1
ATOM 2203 C C . GLY A 1 279 ? 32.817 -5.722 -47.133 1.00 92.31 279 GLY A C 1
ATOM 2204 O O . GLY A 1 279 ? 32.883 -6.539 -48.056 1.00 92.31 279 GLY A O 1
ATOM 2205 N N . GLY A 1 280 ? 33.805 -4.861 -46.876 1.00 91.88 280 GLY A N 1
ATOM 2206 C CA . GLY A 1 280 ? 35.060 -4.790 -47.620 1.00 91.88 280 GLY A CA 1
ATOM 2207 C C . GLY A 1 280 ? 35.883 -6.076 -47.520 1.00 91.88 280 GLY A C 1
ATOM 2208 O O . GLY A 1 280 ? 36.345 -6.586 -48.544 1.00 91.88 280 GLY A O 1
ATOM 2209 N N . VAL A 1 281 ? 36.009 -6.651 -46.320 1.00 90.56 281 VAL A N 1
ATOM 2210 C CA . VAL A 1 281 ? 36.687 -7.940 -46.092 1.00 90.56 281 VAL A CA 1
ATOM 2211 C C . VAL A 1 281 ? 35.960 -9.070 -46.822 1.00 90.56 281 VAL A C 1
ATOM 2213 O O . VAL A 1 281 ? 36.588 -9.803 -47.589 1.00 90.56 281 VAL A O 1
ATOM 2216 N N . ILE A 1 282 ? 34.635 -9.176 -46.672 1.00 91.19 282 ILE A N 1
ATOM 2217 C CA . ILE A 1 282 ? 33.819 -10.188 -47.366 1.00 91.19 282 ILE A CA 1
ATOM 2218 C C . ILE A 1 282 ? 33.982 -10.061 -48.885 1.00 91.19 282 ILE A C 1
ATOM 2220 O O . ILE A 1 282 ? 34.170 -11.059 -49.588 1.00 91.19 282 ILE A O 1
ATOM 2224 N N . TRP A 1 283 ? 33.936 -8.837 -49.412 1.00 91.25 283 TRP A N 1
ATOM 2225 C CA . TRP A 1 283 ? 34.133 -8.576 -50.834 1.00 91.25 283 TRP A CA 1
ATOM 2226 C C . TRP A 1 283 ? 35.533 -8.984 -51.302 1.00 91.25 283 TRP A C 1
ATOM 2228 O O . TRP A 1 283 ? 35.669 -9.631 -52.345 1.00 91.25 283 TRP A O 1
ATOM 2238 N N . MET A 1 284 ? 36.568 -8.673 -50.520 1.00 87.75 284 MET A N 1
ATOM 2239 C CA . MET A 1 284 ? 37.954 -9.004 -50.839 1.00 87.75 284 MET A CA 1
ATOM 2240 C C . MET A 1 284 ? 38.191 -10.522 -50.841 1.00 87.75 284 MET A C 1
ATOM 2242 O O . MET A 1 284 ? 38.764 -11.046 -51.800 1.00 87.75 284 MET A O 1
ATOM 2246 N N . VAL A 1 285 ? 37.667 -11.247 -49.847 1.00 88.62 285 VAL A N 1
ATOM 2247 C CA . VAL A 1 285 ? 37.704 -12.721 -49.790 1.00 88.62 285 VAL A CA 1
ATOM 2248 C C . VAL A 1 285 ? 36.976 -13.326 -50.992 1.00 88.62 285 VAL A C 1
ATOM 2250 O O . VAL A 1 285 ? 37.533 -14.165 -51.704 1.00 88.62 285 VAL A O 1
ATOM 2253 N N . ARG A 1 286 ? 35.765 -12.843 -51.308 1.00 85.19 286 ARG A N 1
ATOM 2254 C CA . ARG A 1 286 ? 35.005 -13.286 -52.493 1.00 85.19 286 ARG A CA 1
ATOM 2255 C C . ARG A 1 286 ? 35.735 -12.996 -53.804 1.00 85.19 286 ARG A C 1
ATOM 2257 O O . ARG A 1 286 ? 35.568 -13.740 -54.773 1.00 85.19 286 ARG A O 1
ATOM 2264 N N . ARG A 1 287 ? 36.510 -11.912 -53.874 1.00 84.00 287 ARG A N 1
ATOM 2265 C CA . ARG A 1 287 ? 37.316 -11.561 -55.049 1.00 84.00 287 ARG A CA 1
ATOM 2266 C C . ARG A 1 287 ? 38.537 -12.471 -55.185 1.00 84.00 287 ARG A C 1
ATOM 2268 O O . ARG A 1 287 ? 38.821 -12.911 -56.297 1.00 84.00 287 ARG A O 1
ATOM 2275 N N . MET A 1 288 ? 39.225 -12.781 -54.087 1.00 77.19 288 MET A N 1
ATOM 2276 C CA . MET A 1 288 ? 40.361 -13.712 -54.085 1.00 77.19 288 MET A CA 1
ATOM 2277 C C . MET A 1 288 ? 39.926 -15.141 -54.434 1.00 77.19 288 MET A C 1
ATOM 2279 O O . MET A 1 288 ? 40.509 -15.749 -55.328 1.00 77.19 288 MET A O 1
ATOM 2283 N N . ALA A 1 289 ? 38.825 -15.630 -53.855 1.00 77.50 289 ALA A N 1
ATOM 2284 C CA . ALA A 1 289 ? 38.268 -16.943 -54.186 1.00 77.50 289 ALA A CA 1
ATOM 2285 C C . ALA A 1 289 ? 37.872 -17.065 -55.673 1.00 77.50 289 ALA A C 1
ATOM 2287 O O . ALA A 1 289 ? 38.068 -18.108 -56.292 1.00 77.50 289 ALA A O 1
ATOM 2288 N N . ARG A 1 290 ? 37.355 -15.985 -56.280 1.00 71.56 290 ARG A N 1
ATOM 2289 C CA . ARG A 1 290 ? 37.041 -15.944 -57.720 1.00 71.56 290 ARG A CA 1
ATOM 2290 C C . ARG A 1 290 ? 38.278 -15.898 -58.622 1.00 71.56 290 ARG A C 1
ATOM 2292 O O . ARG A 1 290 ? 38.200 -16.399 -59.739 1.00 71.56 290 ARG A O 1
ATOM 2299 N N . ARG A 1 291 ? 39.397 -15.315 -58.173 1.00 67.56 291 ARG A N 1
ATOM 2300 C CA . ARG A 1 291 ? 40.670 -15.330 -58.923 1.00 67.56 291 ARG A CA 1
ATOM 2301 C C . ARG A 1 291 ? 41.338 -16.705 -58.872 1.00 67.56 291 ARG A C 1
ATOM 2303 O O . ARG A 1 291 ? 41.787 -17.161 -59.913 1.00 67.56 291 ARG A O 1
ATOM 2310 N N . ASN A 1 292 ? 41.313 -17.388 -57.727 1.00 58.94 292 ASN A N 1
ATOM 2311 C CA . ASN A 1 292 ? 41.893 -18.732 -57.593 1.00 58.94 292 ASN A CA 1
ATOM 2312 C C . ASN A 1 292 ? 41.110 -19.826 -58.337 1.00 58.94 292 ASN A C 1
ATOM 2314 O O . ASN A 1 292 ? 41.686 -20.854 -58.643 1.00 58.94 292 ASN A O 1
ATOM 2318 N N . LYS A 1 293 ? 39.824 -19.619 -58.656 1.00 58.06 293 LYS A N 1
ATOM 2319 C CA . LYS A 1 293 ? 39.049 -20.532 -59.524 1.00 58.06 293 LYS A CA 1
ATOM 2320 C C . LYS A 1 293 ? 39.287 -20.328 -61.031 1.00 58.06 293 LYS A C 1
ATOM 2322 O O . LYS A 1 293 ? 38.703 -21.052 -61.827 1.00 58.06 293 LYS A O 1
ATOM 2327 N N . ARG A 1 294 ? 40.038 -19.294 -61.432 1.00 52.31 294 ARG A N 1
ATOM 2328 C CA . ARG A 1 294 ? 40.332 -18.956 -62.842 1.00 52.31 294 ARG A CA 1
ATOM 2329 C C . ARG A 1 294 ? 41.795 -19.218 -63.237 1.00 52.31 294 ARG A C 1
ATOM 2331 O O . ARG A 1 294 ? 42.168 -18.876 -64.356 1.00 52.31 294 ARG A O 1
ATOM 2338 N N . LEU A 1 295 ? 42.592 -19.763 -62.321 1.00 45.97 295 LEU A N 1
ATOM 2339 C CA . LEU A 1 295 ? 43.925 -20.329 -62.546 1.00 45.97 295 LEU A CA 1
ATOM 2340 C C . LEU A 1 295 ? 43.798 -21.851 -62.486 1.00 45.97 295 LEU A C 1
ATOM 2342 O O . LEU A 1 295 ? 44.521 -22.510 -63.256 1.00 45.97 295 LEU A O 1
#